Protein AF-A0A2S1SJ79-F1 (afdb_monomer)

Radius of gyration: 26.39 Å; Cα contacts (8 Å, |Δi|>4): 323; chains: 1; bounding box: 78×56×60 Å

Secondary structure (DSSP, 8-state):
--SSHHHHHHHTTT---------EEEEEEEETTS-EEEEEEEEEETTEEEEEETTT--EEEEEGGGEEEEEETTS-EEEE--------------PPPP--PPPPP-----EEEETTEEEETTEEPPHHHHHHHHTT-HHHHHHHHHHHHHHHHHHHHHHHHHHHHHHHHHHHHH-PPEEPTTS-EE----SHHHHHHHHHHHHHHHHHHHHHHHHHHHHHHHHTT-------EEEEEE-SS-EEEEEE-

Mean predicted aligned error: 18.93 Å

Organism: NCBI:txid2172098

Foldseek 3Di:
DPVVVVVVVVVVVPPPPPDPFPQQAWWWWAWPVRDIFIWGRWDDDPQKIWTQTPPPRDIDIDGLVGTAWIAGPVRHTPDHDPPPPDDDDDDPDPDDDDDDDDDDPQPQAWDPPWLQAIDGPNDGDDPVRVLVLLVVAPLLNVLNVLLVVLLVLLVVLLVQLQCLQVVLVCQQVVDDFDQDPVRDTDRRGDCVSNVSSVVSNVVSVVSNVSSGVSNVVSSVCSSVVPHDPDDWDWDFDDDPPDTDTDTDD

Nearest PDB structures (foldseek):
  1sr6-assembly1_A  TM=5.804E-01  e=1.680E+00  Argopecten irradians
  2otg-assembly1_A  TM=5.853E-01  e=1.878E+00  Placopecten magellanicus
  6grj-assembly1_H  TM=4.439E-01  e=9.488E+00  Aeromonas hydrophila

Sequence (249 aa):
MKNIILVSIFLLSCFIVTAQDSKIPKGNITLITGQNMEFTDLKFIDDKVKFTNLDTKSDFEYFLTAVKTIIDENGVIIYQKAQAKEEPKFTPQISVAPEHTPSPPLVEALQFKNIENIRKNGKKLTPEEIRTLLAQNAYALDAYNRGKKTAWWGNFTLGFGIGMFVGGAIINLSSSDEVDQDGNVKAKGSPAPLVIGIASALISIPLKVSGRKNVKEAISAYSENRTYAFKPEWRVVAGMSQAGIALRF

Solvent-accessible surface area (backbone atoms only — not comparable to full-atom values): 14364 Å² total; per-residue (Å²): 136,73,75,65,64,61,58,56,57,63,69,63,68,79,76,79,77,80,73,81,82,72,70,44,65,42,28,40,40,29,31,69,90,68,53,71,43,52,32,28,62,40,42,81,55,93,68,29,40,36,29,29,31,64,90,77,72,43,80,47,76,44,49,52,89,51,38,37,36,31,28,38,76,86,69,49,75,78,42,65,56,80,70,75,74,76,73,77,82,80,71,88,70,88,68,80,84,81,77,88,69,84,74,73,78,80,64,80,62,63,42,78,77,49,93,84,39,36,24,50,93,84,42,73,50,50,75,64,61,49,46,63,66,27,60,85,34,65,50,18,32,48,32,32,51,51,10,52,51,34,30,49,49,13,52,48,36,28,53,50,7,51,50,31,27,54,51,24,49,51,48,41,72,69,33,66,66,45,68,46,99,86,71,48,76,43,79,38,62,60,68,59,42,32,52,51,6,51,54,34,37,58,58,14,51,62,32,36,54,49,11,46,49,29,35,53,47,13,47,50,26,54,62,67,68,47,65,76,72,89,72,82,51,80,40,81,44,76,53,103,85,50,77,46,79,44,80,61,133

pLDDT: mean 75.26, std 17.5, range [35.88, 95.06]

Structure (mmCIF, N/CA/C/O backbone):
data_AF-A0A2S1SJ79-F1
#
_entry.id   AF-A0A2S1SJ79-F1
#
loop_
_atom_site.group_PDB
_atom_site.id
_atom_site.type_symbol
_atom_site.label_atom_id
_atom_site.label_alt_id
_atom_site.label_comp_id
_atom_site.label_asym_id
_atom_site.label_entity_id
_atom_site.label_seq_id
_atom_site.pdbx_PDB_ins_code
_atom_site.Cartn_x
_atom_site.Cartn_y
_atom_site.Cartn_z
_atom_site.occupancy
_atom_site.B_iso_or_equiv
_atom_site.auth_seq_id
_atom_site.auth_comp_id
_atom_site.auth_asym_id
_atom_site.auth_atom_id
_atom_site.pdbx_PDB_model_num
ATOM 1 N N . MET A 1 1 ? 28.514 -36.023 -11.187 1.00 48.34 1 MET A N 1
ATOM 2 C CA . MET A 1 1 ? 27.537 -35.638 -12.236 1.00 48.34 1 MET A CA 1
ATOM 3 C C . MET A 1 1 ? 26.089 -36.065 -11.924 1.00 48.34 1 MET A C 1
ATOM 5 O O . MET A 1 1 ? 25.303 -36.232 -12.841 1.00 48.34 1 MET A O 1
ATOM 9 N N . LYS A 1 2 ? 25.692 -36.214 -10.648 1.00 47.62 2 LYS A N 1
ATOM 10 C CA . LYS A 1 2 ? 24.319 -36.609 -10.256 1.00 47.62 2 LYS A CA 1
ATOM 11 C C . LYS A 1 2 ? 23.486 -35.453 -9.672 1.00 47.62 2 LYS A C 1
ATOM 13 O O . LYS A 1 2 ? 22.267 -35.537 -9.648 1.00 47.62 2 LYS A O 1
ATOM 18 N N . ASN A 1 3 ? 24.131 -34.342 -9.299 1.00 48.78 3 ASN A N 1
ATOM 19 C CA . ASN A 1 3 ? 23.481 -33.222 -8.601 1.00 48.78 3 ASN A CA 1
ATOM 20 C C . ASN A 1 3 ? 23.046 -32.073 -9.534 1.00 48.78 3 ASN A C 1
ATOM 22 O O . ASN A 1 3 ? 22.349 -31.172 -9.092 1.00 48.78 3 ASN A O 1
ATOM 26 N N . ILE A 1 4 ? 23.418 -32.109 -10.820 1.00 53.25 4 ILE A N 1
ATOM 27 C CA . ILE A 1 4 ? 23.020 -31.090 -11.814 1.00 53.25 4 ILE A CA 1
ATOM 28 C C . ILE A 1 4 ? 21.667 -31.443 -12.459 1.00 53.25 4 ILE A C 1
ATOM 30 O O . ILE A 1 4 ? 20.878 -30.560 -12.777 1.00 53.25 4 ILE A O 1
ATOM 34 N N . ILE A 1 5 ? 21.336 -32.734 -12.558 1.00 54.16 5 ILE A N 1
ATOM 35 C CA . ILE A 1 5 ? 20.071 -33.199 -13.155 1.00 54.16 5 ILE A CA 1
ATOM 36 C C . ILE A 1 5 ? 18.869 -32.875 -12.246 1.00 54.16 5 ILE A C 1
ATOM 38 O O . ILE A 1 5 ? 17.778 -32.597 -12.735 1.00 54.16 5 ILE A O 1
ATOM 42 N N . LEU A 1 6 ? 19.071 -32.815 -10.926 1.00 45.25 6 LEU A N 1
ATOM 43 C CA . LEU A 1 6 ? 17.989 -32.576 -9.963 1.00 45.25 6 LEU A CA 1
ATOM 44 C C . LEU A 1 6 ? 17.562 -31.096 -9.889 1.00 45.25 6 LEU A C 1
ATOM 46 O O . LEU A 1 6 ? 16.398 -30.807 -9.630 1.00 45.25 6 LEU A O 1
ATOM 50 N N . VAL A 1 7 ? 18.462 -30.157 -10.212 1.00 50.16 7 VAL A N 1
ATOM 51 C CA . VAL A 1 7 ? 18.140 -28.717 -10.284 1.00 50.16 7 VAL A CA 1
ATOM 52 C C . VAL A 1 7 ? 17.390 -28.375 -11.579 1.00 50.16 7 VAL A C 1
ATOM 54 O O . VAL A 1 7 ? 16.528 -27.498 -11.582 1.00 50.16 7 VAL A O 1
ATOM 57 N N . SER A 1 8 ? 17.630 -29.118 -12.665 1.00 44.41 8 SER A N 1
ATOM 58 C CA . SER A 1 8 ? 16.938 -28.892 -13.940 1.00 44.41 8 SER A CA 1
ATOM 59 C C . SER A 1 8 ? 15.478 -29.368 -13.938 1.00 44.41 8 SER A C 1
ATOM 61 O O . SER A 1 8 ? 14.662 -28.797 -14.655 1.00 44.41 8 SER A O 1
ATOM 63 N N . ILE A 1 9 ? 15.125 -30.371 -13.125 1.00 50.09 9 ILE A N 1
ATOM 64 C CA . ILE A 1 9 ? 13.740 -30.871 -13.015 1.00 50.09 9 ILE A CA 1
ATOM 65 C C . ILE A 1 9 ? 12.866 -29.929 -12.172 1.00 50.09 9 ILE A C 1
ATOM 67 O O . ILE A 1 9 ? 11.676 -29.790 -12.447 1.00 50.09 9 ILE A O 1
ATOM 71 N N . PHE A 1 10 ? 13.443 -29.202 -11.208 1.00 44.94 10 PHE A N 1
ATOM 72 C CA . PHE A 1 10 ? 12.683 -28.222 -10.424 1.00 44.94 10 PHE A CA 1
ATOM 73 C C . PHE A 1 10 ? 12.320 -26.974 -11.252 1.00 44.94 10 PHE A C 1
ATOM 75 O O . PHE A 1 10 ? 11.216 -26.448 -11.126 1.00 44.94 10 PHE A O 1
ATOM 82 N N . LEU A 1 11 ? 13.190 -26.561 -12.183 1.00 45.06 11 LEU A N 1
ATOM 83 C CA . LEU A 1 11 ? 12.964 -25.408 -13.069 1.00 45.06 11 LEU A CA 1
ATOM 84 C C . LEU A 1 11 ? 11.969 -25.677 -14.214 1.00 45.06 11 LEU A C 1
ATOM 86 O O . LEU A 1 11 ? 11.388 -24.732 -14.742 1.00 45.06 11 LEU A O 1
ATOM 90 N N . LEU A 1 12 ? 11.717 -26.944 -14.568 1.00 42.81 12 LEU A N 1
ATOM 91 C CA . LEU A 1 12 ? 10.773 -27.308 -15.635 1.00 42.81 12 LEU A CA 1
ATOM 92 C C . LEU A 1 12 ? 9.310 -27.417 -15.157 1.00 42.81 12 LEU A C 1
ATOM 94 O O . LEU A 1 12 ? 8.397 -27.482 -15.975 1.00 42.81 12 LEU A O 1
ATOM 98 N N . SER A 1 13 ? 9.066 -27.407 -13.843 1.00 41.97 13 SER A N 1
ATOM 99 C CA . SER A 1 13 ? 7.722 -27.594 -13.269 1.00 41.97 13 SER A CA 1
ATOM 100 C C . SER A 1 13 ? 6.866 -26.317 -13.182 1.00 41.97 13 SER A C 1
ATOM 102 O O . SER A 1 13 ? 5.672 -26.407 -12.913 1.00 41.97 13 SER A O 1
ATOM 104 N N . CYS A 1 14 ? 7.424 -25.137 -13.483 1.00 43.94 14 CYS A N 1
ATOM 105 C CA . CYS A 1 14 ? 6.691 -23.862 -13.437 1.00 43.94 14 CYS A CA 1
ATOM 106 C C . CYS A 1 14 ? 5.992 -23.454 -14.749 1.00 43.94 14 CYS A C 1
ATOM 108 O O . CYS A 1 14 ? 5.407 -22.376 -14.790 1.00 43.94 14 CYS A O 1
ATOM 110 N N . PHE A 1 15 ? 6.024 -24.265 -15.814 1.00 46.44 15 PHE A N 1
ATOM 111 C CA . PHE A 1 15 ? 5.561 -23.825 -17.144 1.00 46.44 15 PHE A CA 1
ATOM 112 C C . PHE A 1 15 ? 4.337 -24.537 -17.728 1.00 46.44 15 PHE A C 1
ATOM 114 O O . PHE A 1 15 ? 4.048 -24.365 -18.908 1.00 46.44 15 PHE A O 1
ATOM 121 N N . ILE A 1 16 ? 3.559 -25.276 -16.935 1.00 45.56 16 ILE A N 1
ATOM 122 C CA . ILE A 1 16 ? 2.314 -25.874 -17.441 1.00 45.56 16 ILE A CA 1
ATOM 123 C C . ILE A 1 16 ? 1.120 -25.397 -16.615 1.00 45.56 16 ILE A C 1
ATOM 125 O O . ILE A 1 16 ? 0.496 -26.149 -15.875 1.00 45.56 16 ILE A O 1
ATOM 129 N N . VAL A 1 17 ? 0.787 -24.119 -16.783 1.00 44.44 17 VAL A N 1
ATOM 130 C CA . VAL A 1 17 ? -0.609 -23.676 -16.737 1.00 44.44 17 VAL A CA 1
ATOM 131 C C . VAL A 1 17 ? -0.948 -23.275 -18.163 1.00 44.44 17 VAL A C 1
ATOM 133 O O . VAL A 1 17 ? -0.743 -22.140 -18.581 1.00 44.44 17 VAL A O 1
ATOM 136 N N . THR A 1 18 ? -1.400 -24.244 -18.956 1.00 38.50 18 THR A N 1
ATOM 137 C CA . THR A 1 18 ? -2.033 -23.953 -20.240 1.00 38.50 18 THR A CA 1
ATOM 138 C C . THR A 1 18 ? -3.339 -23.228 -19.942 1.00 38.50 18 THR A C 1
ATOM 140 O O . THR A 1 18 ? -4.350 -23.859 -19.630 1.00 38.50 18 THR A O 1
ATOM 143 N N . ALA A 1 19 ? -3.306 -21.897 -19.993 1.00 37.09 19 ALA A N 1
ATOM 144 C CA . ALA A 1 19 ? -4.507 -21.099 -20.141 1.00 37.09 19 ALA A CA 1
ATOM 145 C C . ALA A 1 19 ? -5.201 -21.573 -21.425 1.00 37.09 19 ALA A C 1
ATOM 147 O O . ALA A 1 19 ? -4.626 -21.506 -22.513 1.00 37.09 19 ALA A O 1
ATOM 148 N N . GLN A 1 20 ? -6.407 -22.121 -21.293 1.00 40.19 20 GLN A N 1
ATOM 149 C CA . GLN A 1 20 ? -7.299 -22.284 -22.431 1.00 40.19 20 GLN A CA 1
ATOM 150 C C . GLN A 1 20 ? -7.578 -20.872 -22.955 1.00 40.19 20 GLN A C 1
ATOM 152 O O . GLN A 1 20 ? -8.323 -20.117 -22.336 1.00 40.19 20 GLN A O 1
ATOM 157 N N . ASP A 1 21 ? -6.907 -20.495 -24.044 1.00 45.72 21 ASP A N 1
ATOM 158 C CA . ASP A 1 21 ? -7.071 -19.210 -24.727 1.00 45.72 21 ASP A CA 1
ATOM 159 C C . ASP A 1 21 ? -8.414 -19.243 -25.473 1.00 45.72 21 ASP A C 1
ATOM 161 O O . ASP A 1 21 ? -8.488 -19.398 -26.693 1.00 45.72 21 ASP A O 1
ATOM 165 N N . SER A 1 22 ? -9.515 -19.203 -24.718 1.00 51.38 22 SER A N 1
ATOM 166 C CA . SER A 1 22 ? -10.846 -18.990 -25.269 1.00 51.38 22 SER A CA 1
ATOM 167 C C . SER A 1 22 ? -10.905 -17.540 -25.732 1.00 51.38 22 SER A C 1
ATOM 169 O O . SER A 1 22 ? -11.316 -16.651 -24.985 1.00 51.38 22 SER A O 1
ATOM 171 N N . LYS A 1 23 ? -10.435 -17.294 -26.958 1.00 59.66 23 LYS A N 1
ATOM 172 C CA . LYS A 1 23 ? -10.625 -16.014 -27.636 1.00 59.66 23 LYS A CA 1
ATOM 173 C C . LYS A 1 23 ? -12.118 -15.744 -27.711 1.00 59.66 23 LYS A C 1
ATOM 175 O O . LYS A 1 23 ? -12.838 -16.413 -28.448 1.00 59.66 23 LYS A O 1
ATOM 180 N N . ILE A 1 24 ? -12.573 -14.772 -26.935 1.00 68.44 24 ILE A N 1
ATOM 181 C CA . ILE A 1 24 ? -13.942 -14.281 -27.019 1.00 68.44 24 ILE A CA 1
ATOM 182 C C . ILE A 1 24 ? -13.956 -13.258 -28.161 1.00 68.44 24 ILE A C 1
ATOM 184 O O . ILE A 1 24 ? -13.265 -12.238 -28.062 1.00 68.44 24 ILE A O 1
ATOM 188 N N . PRO A 1 25 ? -14.686 -13.533 -29.255 1.00 75.50 25 PRO A N 1
ATOM 189 C CA . PRO A 1 25 ? -14.555 -12.777 -30.494 1.00 75.50 25 PRO A CA 1
ATOM 190 C C . PRO A 1 25 ? -15.140 -11.372 -30.380 1.00 75.50 25 PRO A C 1
ATOM 192 O O . PRO A 1 25 ? -14.550 -10.442 -30.912 1.00 75.50 25 PRO A O 1
ATOM 195 N N . LYS A 1 26 ? -16.261 -11.193 -29.673 1.00 88.94 26 LYS A N 1
ATOM 196 C CA . LYS A 1 26 ? -16.924 -9.894 -29.543 1.00 88.94 26 LYS A CA 1
ATOM 197 C C . LYS A 1 26 ? -17.770 -9.814 -28.272 1.00 88.94 26 LYS A C 1
ATOM 199 O O . LYS A 1 26 ? -18.267 -10.832 -27.786 1.00 88.94 26 LYS A O 1
ATOM 204 N N . GLY A 1 27 ? -17.936 -8.607 -27.738 1.00 91.81 27 GLY A N 1
ATOM 205 C CA . GLY A 1 27 ? -18.821 -8.355 -26.607 1.00 91.81 27 GLY A CA 1
ATOM 206 C C . GLY A 1 27 ? -18.850 -6.896 -26.158 1.00 91.81 27 GLY A C 1
ATOM 207 O O . GLY A 1 27 ? -18.355 -6.004 -26.844 1.00 91.81 27 GLY A O 1
ATOM 208 N N . ASN A 1 28 ? -19.432 -6.673 -24.982 1.00 91.31 28 ASN A N 1
ATOM 209 C CA . ASN A 1 28 ? -19.542 -5.383 -24.312 1.00 91.31 28 ASN A CA 1
ATOM 210 C C . ASN A 1 28 ? -18.816 -5.396 -22.969 1.00 91.31 28 ASN A C 1
ATOM 212 O O . ASN A 1 28 ? -19.044 -6.272 -22.131 1.00 91.31 28 ASN A O 1
ATOM 216 N N . ILE A 1 29 ? -17.969 -4.395 -22.740 1.00 90.56 29 ILE A N 1
ATOM 217 C CA . ILE A 1 29 ? -17.286 -4.181 -21.466 1.00 90.56 29 ILE A CA 1
ATOM 218 C C . ILE A 1 29 ? -17.754 -2.883 -20.822 1.00 90.56 29 ILE A C 1
ATOM 220 O O . ILE A 1 29 ? -17.659 -1.800 -21.394 1.00 90.56 29 ILE A O 1
ATOM 224 N N . THR A 1 30 ? -18.222 -2.989 -19.582 1.00 87.81 30 THR A N 1
ATOM 225 C CA . THR A 1 30 ? -18.611 -1.846 -18.761 1.00 87.81 30 THR A CA 1
ATOM 226 C C . THR A 1 30 ? -17.589 -1.641 -17.655 1.00 87.81 30 THR A C 1
ATOM 228 O O . THR A 1 30 ? -17.322 -2.541 -16.854 1.00 87.81 30 THR A O 1
ATOM 231 N N . LEU A 1 31 ? -17.032 -0.439 -17.574 1.00 86.00 31 LEU A N 1
ATOM 232 C CA . LEU A 1 31 ? -16.126 -0.025 -16.510 1.00 86.00 31 LEU A CA 1
ATOM 233 C C . LEU A 1 31 ? -16.900 0.451 -15.276 1.00 86.00 31 LEU A C 1
ATOM 235 O O . LEU A 1 31 ? -18.078 0.805 -15.332 1.00 86.00 31 LEU A O 1
ATOM 239 N N . ILE A 1 32 ? -16.216 0.518 -14.135 1.00 74.75 32 ILE A N 1
ATOM 240 C CA . ILE A 1 32 ? -16.793 1.042 -12.884 1.00 74.75 32 ILE A CA 1
ATOM 241 C C . ILE A 1 32 ? -17.187 2.518 -13.006 1.00 74.75 32 ILE A C 1
ATOM 243 O O . ILE A 1 32 ? -18.115 2.960 -12.334 1.00 74.75 32 ILE A O 1
ATOM 247 N N . THR A 1 33 ? -16.533 3.266 -13.894 1.00 73.06 33 THR A N 1
ATOM 248 C CA . THR A 1 33 ? -16.888 4.654 -14.225 1.00 73.06 33 THR A CA 1
ATOM 249 C C . THR A 1 33 ? -18.239 4.779 -14.935 1.00 73.06 33 THR A C 1
ATOM 251 O O . THR A 1 33 ? -18.726 5.891 -15.104 1.00 73.06 33 THR A O 1
ATOM 254 N N . GLY A 1 34 ? -18.851 3.663 -15.350 1.00 76.81 34 GLY A N 1
ATOM 255 C CA . GLY A 1 34 ? -20.082 3.637 -16.139 1.00 76.81 34 GLY A CA 1
ATOM 256 C C . GLY A 1 34 ? -19.847 3.702 -17.648 1.00 76.81 34 GLY A C 1
ATOM 257 O O . GLY A 1 34 ? -20.806 3.612 -18.407 1.00 76.81 34 GLY A O 1
ATOM 258 N N . GLN A 1 35 ? -18.593 3.820 -18.092 1.00 78.56 35 GLN A N 1
ATOM 259 C CA . GLN A 1 35 ? -18.249 3.766 -19.509 1.00 78.56 35 GLN A CA 1
ATOM 260 C C . GLN A 1 35 ? -18.506 2.358 -20.056 1.00 78.56 35 GLN A C 1
ATOM 262 O O . GLN A 1 35 ? -18.013 1.383 -19.488 1.00 78.56 35 GLN A O 1
ATOM 267 N N . ASN A 1 36 ? -19.258 2.266 -21.150 1.00 90.31 36 ASN A N 1
ATOM 268 C CA . ASN A 1 36 ? -19.512 1.025 -21.874 1.00 90.31 36 ASN A CA 1
ATOM 269 C C . ASN A 1 36 ? -18.791 1.067 -23.224 1.00 90.31 36 ASN A C 1
ATOM 271 O O . ASN A 1 36 ? -18.782 2.112 -23.872 1.00 90.31 36 ASN A O 1
ATOM 275 N N . MET A 1 37 ? -18.169 -0.038 -23.621 1.00 88.94 37 MET A N 1
ATOM 276 C CA . MET A 1 37 ? -17.418 -0.144 -24.868 1.00 88.94 37 MET A CA 1
ATOM 277 C C . MET A 1 37 ? -17.695 -1.485 -25.533 1.00 88.94 37 MET A C 1
ATOM 279 O O . MET A 1 37 ? -17.638 -2.525 -24.874 1.00 88.94 37 MET A O 1
ATOM 283 N N . GLU A 1 38 ? -17.921 -1.459 -26.843 1.00 91.12 38 GLU A N 1
ATOM 284 C CA . GLU A 1 38 ? -17.899 -2.675 -27.648 1.00 91.12 38 GLU A CA 1
ATOM 285 C C . GLU A 1 38 ? -16.450 -3.093 -27.897 1.00 91.12 38 GLU A C 1
ATOM 287 O O . GLU A 1 38 ? -15.587 -2.263 -28.214 1.00 91.12 38 GLU A O 1
ATOM 292 N N . PHE A 1 39 ? -16.177 -4.386 -27.776 1.00 92.00 39 PHE A N 1
ATOM 293 C CA . PHE A 1 39 ? -14.843 -4.931 -27.966 1.00 92.00 39 PHE A CA 1
ATOM 294 C C . PHE A 1 39 ? -14.812 -6.117 -28.925 1.00 92.00 39 PHE A C 1
ATOM 296 O O . PHE A 1 39 ? -15.798 -6.833 -29.079 1.00 92.00 39 PHE A O 1
ATOM 303 N N . THR A 1 40 ? -13.634 -6.349 -29.502 1.00 91.75 40 THR A N 1
ATOM 304 C CA . THR A 1 40 ? -13.199 -7.594 -30.149 1.00 91.75 40 THR A CA 1
ATOM 305 C C . THR A 1 40 ? -11.904 -8.085 -29.498 1.00 91.75 40 THR A C 1
ATOM 307 O O . THR A 1 40 ? -11.231 -7.325 -28.795 1.00 91.75 40 THR A O 1
ATOM 310 N N . ASP A 1 41 ? -11.564 -9.354 -29.714 1.00 89.06 41 ASP A N 1
ATOM 311 C CA . ASP A 1 41 ? -10.278 -9.948 -29.317 1.00 89.06 41 ASP A CA 1
ATOM 312 C C . ASP A 1 41 ? -9.959 -9.819 -27.818 1.00 89.06 41 ASP A C 1
ATOM 314 O O . ASP A 1 41 ? -8.846 -9.467 -27.414 1.00 89.06 41 ASP A O 1
ATOM 318 N N . LEU A 1 42 ? -10.948 -10.117 -26.973 1.00 87.69 42 LEU A N 1
ATOM 319 C CA . LEU A 1 42 ? -10.787 -10.066 -25.523 1.00 87.69 42 LEU A CA 1
ATOM 320 C C . LEU A 1 42 ? -9.824 -11.151 -25.039 1.00 87.69 42 LEU A C 1
ATOM 322 O O . LEU A 1 42 ? -9.997 -12.335 -25.338 1.00 87.69 42 LEU A O 1
ATOM 326 N N . LYS A 1 43 ? -8.856 -10.742 -24.221 1.00 89.00 43 LYS A N 1
ATOM 327 C CA . LYS A 1 43 ? -7.904 -11.626 -23.552 1.00 89.00 43 LYS A CA 1
ATOM 328 C C . LYS A 1 43 ? -7.778 -11.264 -22.085 1.00 89.00 43 LYS A C 1
ATOM 330 O O . LYS A 1 43 ? -7.606 -10.097 -21.730 1.00 89.00 43 LYS A O 1
ATOM 335 N N . PHE A 1 44 ? -7.804 -12.287 -21.245 1.00 85.12 44 PHE A N 1
ATOM 336 C CA . PHE A 1 44 ? -7.456 -12.164 -19.838 1.00 85.12 44 PHE A CA 1
ATOM 337 C C . PHE A 1 44 ? -5.967 -12.457 -19.686 1.00 85.12 44 PHE A C 1
ATOM 339 O O . PHE A 1 44 ? -5.499 -13.525 -20.075 1.00 85.12 44 PHE A O 1
ATOM 346 N N . ILE A 1 45 ? -5.222 -11.487 -19.164 1.00 85.12 45 ILE A N 1
ATOM 347 C CA . ILE A 1 45 ? -3.787 -11.603 -18.907 1.00 85.12 45 ILE A CA 1
ATOM 348 C C . ILE A 1 45 ? -3.591 -11.220 -17.444 1.00 85.12 45 ILE A C 1
ATOM 350 O O . ILE A 1 45 ? -3.708 -10.047 -17.091 1.00 85.12 45 ILE A O 1
ATOM 354 N N . ASP A 1 46 ? -3.346 -12.217 -16.595 1.00 86.25 46 ASP A N 1
ATOM 355 C CA . ASP A 1 46 ? -3.211 -12.066 -15.144 1.00 86.25 46 ASP A CA 1
ATOM 356 C C . ASP A 1 46 ? -4.402 -11.328 -14.494 1.00 86.25 46 ASP A C 1
ATOM 358 O O . ASP A 1 46 ? -5.520 -11.842 -14.456 1.00 86.25 46 ASP A O 1
ATOM 362 N N . ASP A 1 47 ? -4.178 -10.120 -13.967 1.00 87.81 47 ASP A N 1
ATOM 363 C CA . ASP A 1 47 ? -5.174 -9.268 -13.313 1.00 87.81 47 ASP A CA 1
ATOM 364 C C . ASP A 1 47 ? -5.771 -8.208 -14.250 1.00 87.81 47 ASP A C 1
ATOM 366 O O . ASP A 1 47 ? -6.437 -7.264 -13.802 1.00 87.81 47 ASP A O 1
ATOM 370 N N . LYS A 1 48 ? -5.546 -8.361 -15.556 1.00 88.62 48 LYS A N 1
ATOM 371 C CA . LYS A 1 48 ? -5.951 -7.410 -16.583 1.00 88.62 48 LYS A CA 1
ATOM 372 C C . LYS A 1 48 ? -6.787 -8.055 -17.669 1.00 88.62 48 LYS A C 1
ATOM 374 O O . LYS A 1 48 ? -6.732 -9.253 -17.940 1.00 88.62 48 LYS A O 1
ATOM 379 N N . VAL A 1 49 ? -7.542 -7.193 -18.326 1.00 90.31 49 VAL A N 1
ATOM 380 C CA . VAL A 1 49 ? -8.253 -7.489 -19.550 1.00 90.31 49 VAL A CA 1
ATOM 381 C C . VAL A 1 49 ? -7.700 -6.604 -20.657 1.00 90.31 49 VAL A C 1
ATOM 383 O O . VAL A 1 49 ? -7.623 -5.381 -20.510 1.00 90.31 49 VAL A O 1
ATOM 386 N N . LYS A 1 50 ? -7.294 -7.235 -21.755 1.00 92.50 50 LYS A N 1
ATOM 387 C CA . LYS A 1 50 ? -6.894 -6.563 -22.986 1.00 92.50 50 LYS A CA 1
ATOM 388 C C . LYS A 1 50 ? -7.943 -6.835 -24.055 1.00 92.50 50 LYS A C 1
ATOM 390 O O . LYS A 1 50 ? -8.407 -7.964 -24.176 1.00 92.50 50 LYS A O 1
ATOM 395 N N . PHE A 1 51 ? -8.318 -5.813 -24.810 1.00 91.81 51 PHE A N 1
ATOM 396 C CA . PHE A 1 51 ? -9.257 -5.940 -25.920 1.00 91.81 51 PHE A CA 1
ATOM 397 C C . PHE A 1 51 ? -9.060 -4.829 -26.942 1.00 91.81 51 PHE A C 1
ATOM 399 O O . PHE A 1 51 ? -8.482 -3.791 -26.626 1.00 91.81 51 PHE A O 1
ATOM 406 N N . THR A 1 52 ? -9.589 -5.009 -28.144 1.00 88.56 52 THR A N 1
ATOM 407 C CA . THR A 1 52 ? -9.615 -3.966 -29.170 1.00 88.56 52 THR A CA 1
ATOM 408 C C . THR A 1 52 ? -11.008 -3.350 -29.209 1.00 88.56 52 THR A C 1
ATOM 410 O O . THR A 1 52 ? -12.007 -4.053 -29.340 1.00 88.56 52 THR A O 1
ATOM 413 N N . ASN A 1 53 ? -11.105 -2.033 -29.064 1.00 88.69 53 ASN A N 1
ATOM 414 C CA . ASN A 1 53 ? -12.381 -1.324 -29.111 1.00 88.69 53 ASN A CA 1
ATOM 415 C C . ASN A 1 53 ? -12.902 -1.254 -30.555 1.00 88.69 53 ASN A C 1
ATOM 417 O O . ASN A 1 53 ? -12.159 -0.922 -31.484 1.00 88.69 53 ASN A O 1
ATOM 421 N N . LEU A 1 54 ? -14.185 -1.556 -30.748 1.00 87.31 54 LEU A N 1
ATOM 422 C CA . LEU A 1 54 ? -14.753 -1.715 -32.085 1.00 87.31 54 LEU A CA 1
ATOM 423 C C . LEU A 1 54 ? -14.927 -0.388 -32.840 1.00 87.31 54 LEU A C 1
ATOM 425 O O . LEU A 1 54 ? -14.745 -0.377 -34.062 1.00 87.31 54 LEU A O 1
ATOM 429 N N . ASP A 1 55 ? -15.212 0.701 -32.125 1.00 81.56 55 ASP A N 1
ATOM 430 C CA . ASP A 1 55 ? -15.447 2.035 -32.690 1.00 81.56 55 ASP A CA 1
ATOM 431 C C . ASP A 1 55 ? -14.139 2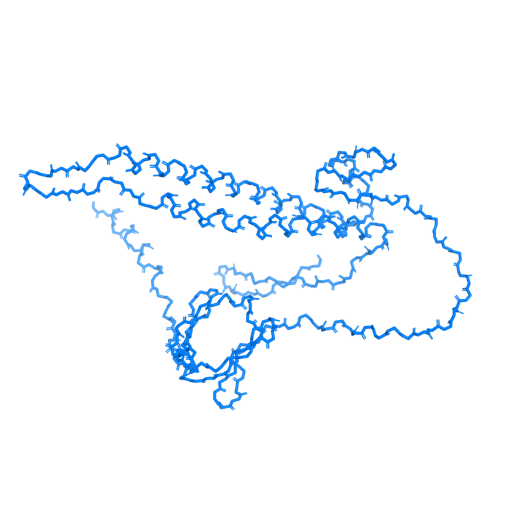.705 -33.114 1.00 81.56 55 ASP A C 1
ATOM 433 O O . ASP A 1 55 ? -14.016 3.258 -34.204 1.00 81.56 55 ASP A O 1
ATOM 437 N N . THR A 1 56 ? -13.137 2.636 -32.239 1.00 87.38 56 THR A N 1
ATOM 438 C CA . THR A 1 56 ? -11.861 3.351 -32.397 1.00 87.38 56 THR A CA 1
ATOM 439 C C . THR A 1 56 ? -10.768 2.514 -33.047 1.00 87.38 56 THR A C 1
ATOM 441 O O . THR A 1 56 ? -9.745 3.070 -33.436 1.00 87.38 56 THR A O 1
ATOM 444 N N . LYS A 1 57 ? -10.958 1.190 -33.148 1.00 87.50 57 LYS A N 1
ATOM 445 C CA . LYS A 1 57 ? -9.946 0.219 -33.609 1.00 87.50 57 LYS A CA 1
ATOM 446 C C . LYS A 1 57 ? -8.645 0.234 -32.796 1.00 87.50 57 LYS A C 1
ATOM 448 O O . LYS A 1 57 ? -7.628 -0.275 -33.259 1.00 87.50 57 LYS A O 1
ATOM 453 N N . SER A 1 58 ? -8.683 0.794 -31.589 1.00 80.56 58 SER A N 1
ATOM 454 C CA . SER A 1 58 ? -7.534 0.885 -30.691 1.00 80.56 58 SER A CA 1
ATOM 455 C C . SER A 1 58 ? -7.542 -0.244 -29.666 1.00 80.56 58 SER A C 1
ATOM 457 O O . SER A 1 58 ? -8.602 -0.652 -29.185 1.00 80.56 58 SER A O 1
ATOM 459 N N . ASP A 1 59 ? -6.351 -0.708 -29.298 1.00 87.31 59 ASP A N 1
ATOM 460 C CA . ASP A 1 59 ? -6.150 -1.648 -28.198 1.00 87.31 59 ASP A CA 1
ATOM 461 C C . ASP A 1 59 ? -6.264 -0.932 -26.850 1.00 87.31 59 ASP A C 1
ATOM 463 O O . ASP A 1 59 ? -5.623 0.093 -26.610 1.00 87.31 59 ASP A O 1
ATOM 467 N N . PHE A 1 60 ? -7.035 -1.521 -25.944 1.00 81.38 60 PHE A N 1
ATOM 468 C CA . PHE A 1 60 ? -7.208 -1.068 -24.575 1.00 81.38 60 PHE A CA 1
ATOM 469 C C . PHE A 1 60 ? -6.809 -2.158 -23.590 1.00 81.38 60 PHE A C 1
ATOM 471 O O . PHE A 1 60 ? -7.035 -3.348 -23.807 1.00 81.38 60 PHE A O 1
ATOM 478 N N . GLU A 1 61 ? -6.242 -1.723 -22.472 1.00 90.38 61 GLU A N 1
ATOM 479 C CA . GLU A 1 61 ? -5.838 -2.579 -21.368 1.00 90.38 61 GLU A CA 1
ATOM 480 C C . GLU A 1 61 ? -6.359 -1.976 -20.066 1.00 90.38 61 GLU A C 1
ATOM 482 O O . GLU A 1 61 ? -6.084 -0.819 -19.740 1.00 90.38 61 GLU A O 1
ATOM 487 N N . TYR A 1 62 ? -7.122 -2.765 -19.317 1.00 84.00 62 TYR A N 1
ATOM 488 C CA . TYR A 1 62 ? -7.669 -2.363 -18.028 1.00 84.00 62 TYR A CA 1
ATOM 489 C C . TYR A 1 62 ? -7.400 -3.431 -16.982 1.00 84.00 62 TYR A C 1
ATOM 491 O O . TYR A 1 62 ? -7.490 -4.624 -17.248 1.00 84.00 62 TYR A O 1
ATOM 499 N N . PHE A 1 63 ? -7.152 -3.006 -15.748 1.00 85.56 63 PHE A N 1
ATOM 500 C CA . PHE A 1 63 ? -7.185 -3.919 -14.611 1.00 85.56 63 PHE A CA 1
ATOM 501 C C . PHE A 1 63 ? -8.612 -4.441 -14.398 1.00 85.56 63 PHE A C 1
ATOM 503 O O . PHE A 1 63 ? -9.562 -3.656 -14.417 1.00 85.56 63 PHE A O 1
ATOM 510 N N . LEU A 1 64 ? -8.773 -5.729 -14.082 1.00 84.88 64 LEU A N 1
ATOM 511 C CA . LEU A 1 64 ? -10.065 -6.344 -13.735 1.00 84.88 64 LEU A CA 1
ATOM 512 C C . LEU A 1 64 ? -10.764 -5.618 -12.577 1.00 84.88 64 LEU A C 1
ATOM 514 O O . LEU A 1 64 ? -11.992 -5.581 -12.489 1.00 84.88 64 LEU A O 1
ATOM 518 N N . THR A 1 65 ? -9.986 -4.970 -11.707 1.00 83.56 65 THR A N 1
ATOM 519 C CA . THR A 1 65 ? -10.495 -4.148 -10.604 1.00 83.56 65 THR A CA 1
ATOM 520 C C . THR A 1 65 ? -11.253 -2.905 -11.060 1.00 83.56 65 THR A C 1
ATOM 522 O O . THR A 1 65 ? -12.079 -2.425 -10.279 1.00 83.56 65 THR A O 1
ATOM 525 N N . ALA A 1 66 ? -10.998 -2.411 -12.277 1.00 81.69 66 ALA A N 1
ATOM 526 C CA . ALA A 1 66 ? -11.654 -1.269 -12.914 1.00 81.69 66 ALA A CA 1
ATOM 527 C C . ALA A 1 66 ? -12.846 -1.675 -13.800 1.00 81.69 66 ALA A C 1
ATOM 529 O O . ALA A 1 66 ? -13.623 -0.816 -14.224 1.00 81.69 66 ALA A O 1
ATOM 530 N N . VAL A 1 67 ? -13.016 -2.974 -14.048 1.00 85.81 67 VAL A N 1
ATOM 531 C CA . VAL A 1 67 ? -14.097 -3.532 -14.858 1.00 85.81 67 VAL A CA 1
ATOM 532 C C . VAL A 1 67 ? -15.286 -3.868 -13.963 1.00 85.81 67 VAL A C 1
ATOM 534 O O . VAL A 1 67 ? -15.140 -4.492 -12.910 1.00 85.81 67 VAL A O 1
ATOM 537 N N . LYS A 1 68 ? -16.478 -3.426 -14.364 1.00 86.50 68 LYS A N 1
ATOM 538 C CA . LYS A 1 68 ? -17.745 -3.727 -13.690 1.00 86.50 68 LYS A CA 1
ATOM 539 C C . LYS A 1 68 ? -18.325 -5.035 -14.223 1.00 86.50 68 LYS A C 1
ATOM 541 O O . LYS A 1 68 ? -18.599 -5.937 -13.432 1.00 86.50 68 LYS A O 1
ATOM 546 N N . THR A 1 69 ? -18.474 -5.135 -15.542 1.00 89.00 69 THR A N 1
ATOM 547 C CA . THR A 1 69 ? -19.049 -6.296 -16.235 1.00 89.00 69 THR A CA 1
ATOM 548 C C . THR A 1 69 ? -18.437 -6.479 -17.622 1.00 89.00 69 THR A C 1
ATOM 550 O O . THR A 1 69 ? -18.093 -5.498 -18.275 1.00 89.00 69 THR A O 1
ATOM 553 N N . ILE A 1 70 ? -18.339 -7.727 -18.072 1.00 89.00 70 ILE A N 1
ATOM 554 C CA . ILE A 1 70 ? -18.006 -8.135 -19.440 1.00 89.00 70 ILE A CA 1
ATOM 555 C C . ILE A 1 70 ? -19.091 -9.112 -19.880 1.00 89.00 70 ILE A C 1
ATOM 557 O O . ILE A 1 70 ? -19.342 -10.102 -19.189 1.00 89.00 70 ILE A O 1
ATOM 561 N N . ILE A 1 71 ? -19.727 -8.820 -21.007 1.00 88.00 71 ILE A N 1
ATOM 562 C CA . ILE A 1 71 ? -20.810 -9.605 -21.598 1.00 88.00 71 ILE A CA 1
ATOM 563 C C . ILE A 1 71 ? -20.388 -9.965 -23.024 1.00 88.00 71 ILE A C 1
ATOM 565 O O . ILE A 1 71 ? -19.848 -9.107 -23.718 1.00 88.00 71 ILE A O 1
ATOM 569 N N . ASP A 1 72 ? -20.584 -11.207 -23.456 1.00 89.31 72 ASP A N 1
ATOM 570 C CA . ASP A 1 72 ? -20.302 -11.616 -24.837 1.00 89.31 72 ASP A CA 1
ATOM 571 C C . ASP A 1 72 ? -21.399 -11.151 -25.817 1.00 89.31 72 ASP A C 1
ATOM 573 O O . ASP A 1 72 ? -22.407 -10.555 -25.429 1.00 89.31 72 ASP A O 1
ATOM 577 N N . GLU A 1 73 ? -21.210 -11.419 -27.109 1.00 85.94 73 GLU A N 1
ATOM 578 C CA . GLU A 1 73 ? -22.201 -11.128 -28.155 1.00 85.94 73 GLU A CA 1
ATOM 579 C C . GLU A 1 73 ? -23.553 -11.842 -27.947 1.00 85.94 73 GLU A C 1
ATOM 581 O O . GLU A 1 73 ? -24.589 -11.337 -28.375 1.00 85.94 73 GLU A O 1
ATOM 586 N N . ASN A 1 74 ? -23.571 -12.970 -27.231 1.00 80.94 74 ASN A N 1
ATOM 587 C CA . ASN A 1 74 ? -24.779 -13.746 -26.936 1.00 80.94 74 ASN A CA 1
ATOM 588 C C . ASN A 1 74 ? -25.493 -13.285 -25.653 1.00 80.94 74 ASN A C 1
ATOM 590 O O . ASN A 1 74 ? -26.499 -13.878 -25.259 1.00 80.94 74 ASN A O 1
ATOM 594 N N . GLY A 1 75 ? -24.984 -12.251 -24.976 1.00 77.94 75 GLY A N 1
ATOM 595 C CA . GLY A 1 75 ? -25.534 -11.772 -23.709 1.00 77.94 75 GLY A CA 1
ATOM 596 C C . GLY A 1 75 ? -25.088 -12.575 -22.479 1.00 77.94 75 GLY A C 1
ATOM 597 O O . GLY A 1 75 ? -25.612 -12.354 -21.386 1.00 77.94 75 GLY A O 1
ATOM 598 N N . VAL A 1 76 ? -24.125 -13.490 -22.617 1.00 75.50 76 VAL A N 1
ATOM 599 C CA . VAL A 1 76 ? -23.551 -14.273 -21.518 1.00 75.50 76 VAL A CA 1
ATOM 600 C C . VAL A 1 76 ? -22.552 -13.417 -20.747 1.00 75.50 76 VAL A C 1
ATOM 602 O O . VAL A 1 76 ? -21.620 -12.837 -21.303 1.00 75.50 76 VAL A O 1
ATOM 605 N N . ILE A 1 77 ? -22.731 -13.345 -19.429 1.00 81.19 77 ILE A N 1
ATOM 606 C CA . ILE A 1 77 ? -21.823 -12.628 -18.533 1.00 81.19 77 ILE A CA 1
ATOM 607 C C . ILE A 1 77 ? -20.541 -13.452 -18.367 1.00 81.19 77 ILE A C 1
ATOM 609 O O . ILE A 1 77 ? -20.544 -14.495 -17.720 1.00 81.19 77 ILE A O 1
ATOM 613 N N . ILE A 1 78 ? -19.439 -12.952 -18.917 1.00 81.19 78 ILE A N 1
ATOM 614 C CA . ILE A 1 78 ? -18.108 -13.571 -18.819 1.00 81.19 78 ILE A CA 1
ATOM 615 C C . ILE A 1 78 ? -17.420 -13.160 -17.518 1.00 81.19 78 ILE A C 1
ATOM 617 O O . ILE A 1 78 ? -16.718 -13.942 -16.883 1.00 81.19 78 ILE A O 1
ATOM 621 N N . TYR A 1 79 ? -17.613 -11.907 -17.115 1.00 82.00 79 TYR A N 1
ATOM 622 C CA . TYR A 1 79 ? -17.042 -11.367 -15.891 1.00 82.00 79 TYR A CA 1
ATOM 623 C C . TYR A 1 79 ? -18.022 -10.384 -15.276 1.00 82.00 79 TYR A C 1
ATOM 625 O O . TYR A 1 79 ? -18.509 -9.470 -15.936 1.00 82.00 79 TYR A O 1
ATOM 633 N N . GLN A 1 80 ? -18.281 -10.534 -13.987 1.00 84.38 80 GLN A N 1
ATOM 634 C CA . GLN A 1 80 ? -19.013 -9.555 -13.208 1.00 84.38 80 GLN A CA 1
ATOM 635 C C . GLN A 1 80 ? -18.286 -9.393 -11.893 1.00 84.38 80 GLN A C 1
ATOM 637 O O . GLN A 1 80 ? -18.113 -10.347 -11.133 1.00 84.38 80 GLN A O 1
ATOM 642 N N . LYS A 1 81 ? -17.860 -8.164 -11.614 1.00 78.94 81 LYS A N 1
ATOM 643 C CA . LYS A 1 81 ? -17.334 -7.846 -10.299 1.00 78.94 81 LYS A CA 1
ATOM 644 C C . LYS A 1 81 ? -18.469 -8.068 -9.310 1.00 78.94 81 LYS A C 1
ATOM 646 O O . LYS A 1 81 ? -19.484 -7.376 -9.399 1.00 78.94 81 LYS A O 1
ATOM 651 N N . ALA A 1 82 ? -18.301 -9.039 -8.409 1.00 60.41 82 ALA A N 1
ATOM 652 C CA . ALA A 1 82 ? -19.254 -9.315 -7.345 1.00 60.41 82 ALA A CA 1
ATOM 653 C C . ALA A 1 82 ? -19.558 -7.990 -6.642 1.00 60.41 82 ALA A C 1
ATOM 655 O O . ALA A 1 82 ? -18.693 -7.410 -5.977 1.00 60.41 82 ALA A O 1
ATOM 656 N N . GLN A 1 83 ? -20.756 -7.456 -6.871 1.00 47.53 83 GLN A N 1
ATOM 657 C CA . GLN A 1 83 ? -21.194 -6.294 -6.131 1.00 47.53 83 GLN A CA 1
ATOM 658 C C . GLN A 1 83 ? -21.280 -6.756 -4.682 1.00 47.53 83 GLN A C 1
ATOM 660 O O . GLN A 1 83 ? -22.040 -7.670 -4.358 1.00 47.53 83 GLN A O 1
ATOM 665 N N . ALA A 1 84 ? -20.478 -6.150 -3.806 1.00 44.78 84 ALA A N 1
ATOM 666 C CA . ALA A 1 84 ? -20.871 -6.080 -2.413 1.00 44.78 84 ALA A CA 1
ATOM 667 C C . ALA A 1 84 ? -22.275 -5.474 -2.439 1.00 44.78 84 ALA A C 1
ATOM 669 O O . ALA A 1 84 ? -22.422 -4.330 -2.867 1.00 44.78 84 ALA A O 1
ATOM 670 N N . LYS A 1 85 ? -23.267 -6.322 -2.139 1.00 38.31 85 LYS A N 1
ATOM 671 C CA . LYS A 1 85 ? -24.699 -6.041 -2.046 1.00 38.31 85 LYS A CA 1
ATOM 672 C C . LYS A 1 85 ? -24.903 -4.558 -1.764 1.00 38.31 85 LYS A C 1
ATOM 674 O O . LYS A 1 85 ? -24.503 -4.099 -0.696 1.00 38.31 85 LYS A O 1
ATOM 679 N N . GLU A 1 86 ? -25.410 -3.832 -2.760 1.00 39.91 86 GLU A N 1
ATOM 680 C CA . GLU A 1 86 ? -25.644 -2.396 -2.657 1.00 39.91 86 GLU A CA 1
ATOM 681 C C . GLU A 1 86 ? -26.412 -2.134 -1.356 1.00 39.91 86 GLU A C 1
ATOM 683 O O . GLU A 1 86 ? -27.533 -2.614 -1.174 1.00 39.91 86 GLU A O 1
ATOM 688 N N . GLU A 1 87 ? -25.779 -1.425 -0.417 1.00 44.28 87 GLU A N 1
ATOM 689 C CA . GLU A 1 87 ? -26.518 -0.809 0.674 1.00 44.28 87 GLU A CA 1
ATOM 690 C C . GLU A 1 87 ? -27.575 0.106 0.037 1.00 44.28 87 GLU A C 1
ATOM 692 O O . GLU A 1 87 ? -27.271 0.818 -0.930 1.00 44.28 87 GLU A O 1
ATOM 697 N N . PRO A 1 88 ? -28.829 0.059 0.515 1.00 35.88 88 PRO A N 1
ATOM 698 C CA . PRO A 1 88 ? -29.923 0.796 -0.090 1.00 35.88 88 PRO A CA 1
ATOM 699 C C . PRO A 1 88 ? -29.575 2.283 -0.171 1.00 35.88 88 PRO A C 1
ATOM 701 O O . PRO A 1 88 ? -29.195 2.907 0.821 1.00 35.88 88 PRO A O 1
ATOM 704 N N . LYS A 1 89 ? -29.728 2.852 -1.373 1.00 38.47 89 LYS A N 1
ATOM 705 C CA . LYS A 1 89 ? -29.683 4.297 -1.604 1.00 38.47 89 LYS A CA 1
ATOM 706 C C . LYS A 1 89 ? -30.674 4.964 -0.652 1.00 38.47 89 LYS A C 1
ATOM 708 O O . LYS A 1 89 ? -31.883 4.856 -0.836 1.00 38.47 89 LYS A O 1
ATOM 713 N N . PHE A 1 90 ? -30.148 5.644 0.361 1.00 39.44 90 PHE A N 1
ATOM 714 C CA . PHE A 1 90 ? -30.933 6.454 1.278 1.00 39.44 90 PHE A CA 1
ATOM 715 C C . PHE A 1 90 ? -31.409 7.696 0.518 1.00 39.44 90 PHE A C 1
ATOM 717 O O . PHE A 1 90 ? -30.684 8.680 0.370 1.00 39.44 90 PHE A O 1
ATOM 724 N N . THR A 1 91 ? -32.620 7.641 -0.027 1.00 40.88 91 THR A N 1
ATOM 725 C CA . THR A 1 91 ? -33.374 8.849 -0.363 1.00 40.88 91 THR A CA 1
ATOM 726 C C . THR A 1 91 ? -33.623 9.580 0.957 1.00 40.88 91 THR A C 1
ATOM 728 O O . THR A 1 91 ? -34.089 8.933 1.898 1.00 40.88 91 THR A O 1
ATOM 731 N N . PRO A 1 92 ? -33.324 10.884 1.092 1.00 37.75 92 PRO A N 1
ATOM 732 C CA . PRO A 1 92 ? -33.661 11.615 2.303 1.00 37.75 92 PRO A CA 1
ATOM 733 C C . PRO A 1 92 ? -35.186 11.719 2.394 1.00 37.75 92 PRO A C 1
ATOM 735 O O . PRO A 1 92 ? -35.802 12.623 1.836 1.00 37.75 92 PRO A O 1
ATOM 738 N N . GLN A 1 93 ? -35.809 10.757 3.070 1.00 38.62 93 GLN A N 1
ATOM 739 C CA . GLN A 1 93 ? -37.147 10.942 3.598 1.00 38.62 93 GLN A CA 1
ATOM 740 C C . GLN A 1 93 ? -37.017 11.887 4.787 1.00 38.62 93 GLN A C 1
ATOM 742 O O . GLN A 1 93 ? -36.316 11.599 5.758 1.00 38.62 93 GLN A O 1
ATOM 747 N N . ILE A 1 94 ? -37.679 13.036 4.681 1.00 52.06 94 ILE A N 1
ATOM 748 C CA . ILE A 1 94 ? -37.969 13.917 5.808 1.00 52.06 94 ILE A CA 1
ATOM 749 C C . ILE A 1 94 ? -38.900 13.117 6.726 1.00 52.06 94 ILE A C 1
ATOM 751 O O . ILE A 1 94 ? -40.118 13.143 6.577 1.00 52.06 94 ILE A O 1
ATOM 755 N N . SER A 1 95 ? -38.310 12.320 7.616 1.00 41.22 95 SER A N 1
ATOM 756 C CA . SER A 1 95 ? -39.027 11.643 8.686 1.00 41.22 95 SER A CA 1
ATOM 757 C C . SER A 1 95 ? -39.104 12.603 9.859 1.00 41.22 95 SER A C 1
ATOM 759 O O . SER A 1 95 ? -38.088 13.027 10.409 1.00 41.22 95 SER A O 1
ATOM 761 N N . VAL A 1 96 ? -40.338 12.949 10.203 1.00 50.00 96 VAL A N 1
ATOM 762 C CA . VAL A 1 96 ? -40.725 13.668 11.414 1.00 50.00 96 VAL A CA 1
ATOM 763 C C . VAL A 1 96 ? -40.024 13.040 12.623 1.00 50.00 96 VAL A C 1
ATOM 765 O O . VAL A 1 96 ? -39.932 11.816 12.733 1.00 50.00 96 VAL A O 1
ATOM 768 N N . ALA A 1 97 ? -39.480 13.905 13.477 1.00 49.41 97 ALA A N 1
ATOM 769 C CA . ALA A 1 97 ? -38.673 13.559 14.637 1.00 49.41 97 ALA A CA 1
ATOM 770 C C . ALA A 1 97 ? -39.378 12.553 15.566 1.00 49.41 97 ALA A C 1
ATOM 772 O O . ALA A 1 97 ? -40.467 12.858 16.058 1.00 49.41 97 ALA A O 1
ATOM 773 N N . PRO A 1 98 ? -38.748 11.409 15.890 1.00 47.28 98 PRO A N 1
ATOM 774 C CA . PRO A 1 98 ? -39.035 10.699 17.116 1.00 47.28 98 PRO A CA 1
ATOM 775 C C . PRO A 1 98 ? -38.234 11.347 18.249 1.00 47.28 98 PRO A C 1
ATOM 777 O O . PRO A 1 98 ? -37.005 11.416 18.238 1.00 47.28 98 PRO A O 1
ATOM 780 N N . GLU A 1 99 ? -39.012 11.880 19.174 1.00 44.97 99 GLU A N 1
ATOM 781 C CA . GLU A 1 99 ? -38.763 12.197 20.573 1.00 44.97 99 GLU A CA 1
ATOM 782 C C . GLU A 1 99 ? -37.437 11.704 21.192 1.00 44.97 99 GLU A C 1
ATOM 784 O O . GLU A 1 99 ? -37.030 10.546 21.083 1.00 44.97 99 GLU A O 1
ATOM 789 N N . HIS A 1 100 ? -36.789 12.643 21.887 1.00 49.38 100 HIS A N 1
ATOM 790 C CA . HIS A 1 100 ? -35.544 12.515 22.635 1.00 49.38 100 HIS A CA 1
ATOM 791 C C . HIS A 1 100 ? -35.412 11.204 23.420 1.00 49.38 100 HIS A C 1
ATOM 793 O O . HIS A 1 100 ? -35.910 11.064 24.534 1.00 49.38 100 HIS A O 1
ATOM 799 N N . THR A 1 101 ? -34.589 10.299 22.899 1.00 43.97 101 THR A N 1
ATOM 800 C CA . THR A 1 101 ? -33.820 9.391 23.754 1.00 43.97 101 THR A CA 1
ATOM 801 C C . THR A 1 101 ? -32.528 10.124 24.137 1.00 43.97 101 THR A C 1
ATOM 803 O O . THR A 1 101 ? -31.897 10.707 23.250 1.00 43.97 101 THR A O 1
ATOM 806 N N . PRO A 1 102 ? -32.132 10.180 25.422 1.00 45.38 102 PRO A N 1
ATOM 807 C CA . PRO A 1 102 ? -30.946 10.918 25.843 1.00 45.38 102 PRO A CA 1
ATOM 808 C C . PRO A 1 102 ? -29.711 10.400 25.106 1.00 45.38 102 PRO A C 1
ATOM 810 O O . PRO A 1 102 ? -29.372 9.218 25.190 1.00 45.38 102 PRO A O 1
ATOM 813 N N . SER A 1 103 ? -29.061 11.303 24.366 1.00 49.91 103 SER A N 1
ATOM 814 C CA . SER A 1 103 ? -27.787 11.056 23.700 1.00 49.91 103 SER A CA 1
ATOM 815 C C . SER A 1 103 ? -26.820 10.382 24.678 1.00 49.91 103 SER A C 1
ATOM 817 O O . SER A 1 103 ? -26.599 10.925 25.767 1.00 49.91 103 SER A O 1
ATOM 819 N N . PRO A 1 104 ? -26.215 9.236 24.312 1.00 55.22 104 PRO A N 1
ATOM 820 C CA . PRO A 1 104 ? -25.086 8.692 25.051 1.00 55.22 104 PRO A CA 1
ATOM 821 C C . PRO A 1 104 ? -24.040 9.801 25.241 1.00 55.22 104 PRO A C 1
ATOM 823 O O . PRO A 1 104 ? -23.865 10.618 24.328 1.00 55.22 104 PRO A O 1
ATOM 826 N N . PRO A 1 105 ? -23.368 9.878 26.403 1.00 45.28 105 PRO A N 1
ATOM 827 C CA . PRO A 1 105 ? -22.416 10.941 26.691 1.00 45.28 105 PRO A CA 1
ATOM 828 C C . PRO A 1 105 ? -21.413 11.055 25.545 1.00 45.28 105 PRO A C 1
ATOM 830 O O . PRO A 1 105 ? -20.869 10.052 25.083 1.00 45.28 105 PRO A O 1
ATOM 833 N N . LEU A 1 106 ? -21.233 12.289 25.075 1.00 51.62 106 LEU A N 1
ATOM 834 C CA . LEU A 1 106 ? -20.414 12.680 23.935 1.00 51.62 106 LEU A CA 1
ATOM 835 C C . LEU A 1 106 ? -18.995 12.130 24.136 1.00 51.62 106 LEU A C 1
ATOM 837 O O . LEU A 1 106 ? -18.183 12.740 24.830 1.00 51.62 106 LEU A O 1
ATOM 841 N N . VAL A 1 107 ? -18.715 10.936 23.597 1.00 58.16 107 VAL A N 1
ATOM 842 C CA . VAL A 1 107 ? -17.384 10.330 23.666 1.00 58.16 107 VAL A CA 1
ATOM 843 C C . VAL A 1 107 ? -16.470 11.287 22.926 1.00 58.16 107 VAL A C 1
ATOM 845 O O . VAL A 1 107 ? -16.587 11.476 21.718 1.00 58.16 107 VAL A O 1
ATOM 848 N N . GLU A 1 108 ? -15.628 11.962 23.694 1.00 66.50 108 GLU A N 1
ATOM 849 C CA . GLU A 1 108 ? -14.794 13.070 23.262 1.00 66.50 108 GLU A CA 1
ATOM 850 C C . GLU A 1 108 ? -14.051 12.714 21.962 1.00 66.50 108 GLU A C 1
ATOM 852 O O . GLU A 1 108 ? -13.157 11.859 21.942 1.00 66.50 108 GLU A O 1
ATOM 857 N N . ALA A 1 109 ? -14.505 13.300 20.849 1.00 75.19 109 ALA A N 1
ATOM 858 C CA . ALA A 1 109 ? -14.243 12.756 19.523 1.00 75.19 109 ALA A CA 1
ATOM 859 C C . ALA A 1 109 ? -12.767 12.894 19.127 1.00 75.19 109 ALA A C 1
ATOM 861 O O . ALA A 1 109 ? -12.178 13.979 19.151 1.00 75.19 109 ALA A O 1
ATOM 862 N N . LEU A 1 110 ? -12.173 11.780 18.703 1.00 87.62 110 LEU A N 1
ATOM 863 C CA . LEU A 1 110 ? -10.833 11.755 18.133 1.00 87.62 110 LEU A CA 1
ATOM 864 C C . LEU A 1 110 ? -10.817 12.525 16.803 1.00 87.62 110 LEU A C 1
ATOM 866 O O . LEU A 1 110 ? -11.565 12.232 15.873 1.00 87.62 110 LEU A O 1
ATOM 870 N N . GLN A 1 111 ? -9.922 13.504 16.682 1.00 88.88 111 GLN A N 1
ATOM 871 C CA . GLN A 1 111 ? -9.788 14.324 15.483 1.00 88.88 111 GLN A CA 1
ATOM 872 C C . GLN A 1 111 ? -8.722 13.743 14.552 1.00 88.88 111 GLN A C 1
ATOM 874 O O . GLN A 1 111 ? -7.522 13.799 14.835 1.00 88.88 111 GLN A O 1
ATOM 879 N N . PHE A 1 112 ? -9.149 13.230 13.399 1.00 91.44 112 PHE A N 1
ATOM 880 C CA . PHE A 1 112 ? -8.246 12.754 12.353 1.00 91.44 112 PHE A CA 1
ATOM 881 C C . PHE A 1 112 ? -7.785 13.908 11.446 1.00 91.44 112 PHE A C 1
ATOM 883 O O . PHE A 1 112 ? -8.576 14.448 10.672 1.00 91.44 112 PHE A O 1
ATOM 890 N N . LYS A 1 113 ? -6.493 14.266 11.483 1.00 89.25 113 LYS A N 1
ATOM 891 C CA . LYS A 1 113 ? -5.878 15.158 10.477 1.00 89.25 113 LYS A CA 1
ATOM 892 C C . LYS A 1 113 ? -5.147 14.340 9.413 1.00 89.25 113 LYS A C 1
ATOM 894 O O . LYS A 1 113 ? -5.391 14.487 8.212 1.00 89.25 113 LYS A O 1
ATOM 899 N N . ASN A 1 114 ? -4.267 13.447 9.857 1.00 88.94 114 ASN A N 1
ATOM 900 C CA . ASN A 1 114 ? -3.566 12.480 9.017 1.00 88.94 114 ASN A CA 1
ATOM 901 C C . ASN A 1 114 ? -3.153 11.250 9.853 1.00 88.94 114 ASN A C 1
ATOM 903 O O . ASN A 1 114 ? -3.403 11.205 11.054 1.00 88.94 114 ASN A O 1
ATOM 907 N N . ILE A 1 115 ? -2.515 10.257 9.222 1.00 87.25 115 ILE A N 1
ATOM 908 C CA . ILE A 1 115 ? -2.114 8.987 9.865 1.00 87.25 115 ILE A CA 1
ATOM 909 C C . ILE A 1 115 ? -1.141 9.185 11.046 1.00 87.25 115 ILE A C 1
ATOM 911 O O . ILE A 1 115 ? -1.063 8.343 11.940 1.00 87.25 115 ILE A O 1
ATOM 915 N N . GLU A 1 116 ? -0.386 10.279 11.056 1.00 88.81 116 GLU A N 1
ATOM 916 C CA . GLU A 1 116 ? 0.604 10.614 12.085 1.00 88.81 116 GLU A CA 1
ATOM 917 C C . GLU A 1 116 ? 0.124 11.710 13.040 1.00 88.81 116 GLU A C 1
ATOM 919 O O . GLU A 1 116 ? 0.827 12.063 13.983 1.00 88.81 116 GLU A O 1
ATOM 924 N N . ASN A 1 117 ? -1.045 12.292 12.789 1.00 91.69 117 ASN A N 1
ATOM 925 C CA . ASN A 1 117 ? -1.594 13.416 13.526 1.00 91.69 117 ASN A CA 1
ATOM 926 C C . ASN A 1 117 ? -3.071 13.140 13.783 1.00 91.69 117 ASN A C 1
ATOM 928 O O . ASN A 1 117 ? -3.968 13.641 13.096 1.00 91.69 117 ASN A O 1
ATOM 932 N N . ILE A 1 118 ? -3.287 12.288 14.775 1.00 92.19 118 ILE A N 1
ATOM 933 C CA . ILE A 1 118 ? -4.580 12.059 15.400 1.00 92.19 118 ILE A CA 1
ATOM 934 C C . ILE A 1 118 ? -4.534 12.794 16.731 1.00 92.19 118 ILE A C 1
ATOM 936 O O . ILE A 1 118 ? -3.550 12.689 17.468 1.00 92.19 118 ILE A O 1
ATOM 940 N N . ARG A 1 119 ? -5.563 13.593 17.007 1.00 92.81 119 ARG A N 1
ATOM 941 C CA . ARG A 1 119 ? -5.608 14.443 18.195 1.00 92.81 119 ARG A CA 1
ATOM 942 C C . ARG A 1 119 ? -6.789 14.095 19.081 1.00 92.81 119 ARG A C 1
ATOM 944 O O . ARG A 1 119 ? -7.866 13.787 18.580 1.00 92.81 119 ARG A O 1
ATOM 951 N N . LYS A 1 120 ? -6.587 14.234 20.386 1.00 90.75 120 LYS A N 1
ATOM 952 C CA . LYS A 1 120 ? -7.650 14.299 21.390 1.00 90.75 120 LYS A CA 1
ATOM 953 C C . LYS A 1 120 ? -7.437 15.581 22.184 1.00 90.75 120 LYS A C 1
ATOM 955 O O . LYS A 1 120 ? -6.326 15.826 22.646 1.00 90.75 120 LYS A O 1
ATOM 960 N N . ASN A 1 121 ? -8.452 16.437 22.253 1.00 87.56 121 ASN A N 1
ATOM 961 C CA . ASN A 1 121 ? -8.403 17.726 22.964 1.00 87.56 121 ASN A CA 1
ATOM 962 C C . ASN A 1 121 ? -7.233 18.618 22.535 1.00 87.56 121 ASN A C 1
ATOM 964 O O . ASN A 1 121 ? -6.514 19.183 23.352 1.00 87.56 121 ASN A O 1
ATOM 968 N N . GLY A 1 122 ? -6.968 18.672 21.228 1.00 85.12 122 GLY A N 1
ATOM 969 C CA . GLY A 1 122 ? -5.851 19.439 20.670 1.00 85.12 122 GLY A CA 1
ATOM 970 C C . GLY A 1 122 ? -4.465 18.806 20.863 1.00 85.12 122 GLY A C 1
ATOM 971 O O . GLY A 1 122 ? -3.555 19.142 20.101 1.00 85.12 122 GLY A O 1
ATOM 972 N N . LYS A 1 123 ? -4.300 17.837 21.774 1.00 91.75 123 LYS A N 1
ATOM 973 C CA . LYS A 1 123 ? -3.049 17.091 21.971 1.00 91.75 123 LYS A CA 1
ATOM 974 C C . LYS A 1 123 ? -2.897 16.010 20.903 1.00 91.75 123 LYS A C 1
ATOM 976 O O . LYS A 1 123 ? -3.805 15.212 20.674 1.00 91.75 123 LYS A O 1
ATOM 981 N N . LYS A 1 124 ? -1.732 15.973 20.249 1.00 94.31 124 LYS A N 1
ATOM 982 C CA . LYS A 1 124 ? -1.345 14.881 19.344 1.00 94.31 124 LYS A CA 1
ATOM 983 C C . LYS A 1 124 ? -1.130 13.609 20.161 1.00 94.31 124 LYS A C 1
ATOM 985 O O . LYS A 1 124 ? -0.343 13.621 21.102 1.00 94.31 124 LYS A O 1
ATOM 990 N N . LEU A 1 125 ? -1.813 12.541 19.770 1.00 93.50 125 LEU A N 1
ATOM 991 C CA . LEU A 1 125 ? -1.665 11.230 20.382 1.00 93.50 125 LEU A CA 1
ATOM 992 C C . LEU A 1 125 ? -0.542 10.436 19.715 1.00 93.50 125 LEU A C 1
ATOM 994 O O . LEU A 1 125 ? -0.302 10.532 18.506 1.00 93.50 125 LEU A O 1
ATOM 998 N N . THR A 1 126 ? 0.126 9.623 20.520 1.00 94.56 126 THR A N 1
ATOM 999 C CA . THR A 1 126 ? 1.072 8.604 20.077 1.00 94.56 126 THR A CA 1
ATOM 1000 C C . THR A 1 126 ? 0.332 7.375 19.540 1.00 94.56 126 THR A C 1
ATOM 1002 O O . THR A 1 126 ? -0.825 7.135 19.893 1.00 94.56 126 THR A O 1
ATOM 1005 N N . PRO A 1 127 ? 0.980 6.553 18.694 1.00 93.19 127 PRO A N 1
ATOM 1006 C CA . PRO A 1 127 ? 0.374 5.322 18.204 1.00 93.19 127 PRO A CA 1
ATOM 1007 C C . PRO A 1 127 ? -0.100 4.381 19.312 1.00 93.19 127 PRO A C 1
ATOM 1009 O O . PRO A 1 127 ? -1.145 3.762 19.140 1.00 93.19 127 PRO A O 1
ATOM 1012 N N . GLU A 1 128 ? 0.627 4.305 20.430 1.00 94.75 128 GLU A N 1
ATOM 1013 C CA . GLU A 1 128 ? 0.246 3.460 21.564 1.00 94.75 128 GLU A CA 1
ATOM 1014 C C . GLU A 1 128 ? -0.951 4.024 22.324 1.00 94.75 128 GLU A C 1
ATOM 1016 O O . GLU A 1 128 ? -1.898 3.286 22.570 1.00 94.75 128 GLU A O 1
ATOM 1021 N N . GLU A 1 129 ? -0.989 5.334 22.593 1.00 93.88 129 GLU A N 1
ATOM 1022 C CA . GLU A 1 129 ? -2.174 5.974 23.185 1.00 93.88 129 GLU A CA 1
ATOM 1023 C C . GLU A 1 129 ? -3.422 5.736 22.320 1.00 93.88 129 GLU A C 1
ATOM 1025 O O . GLU A 1 129 ? -4.493 5.438 22.846 1.00 93.88 129 GLU A O 1
ATOM 1030 N N . ILE A 1 130 ? -3.288 5.806 20.990 1.00 93.75 130 ILE A N 1
ATOM 1031 C CA . ILE A 1 130 ? -4.395 5.525 20.068 1.00 93.75 130 ILE A CA 1
ATOM 1032 C C . ILE A 1 130 ? -4.831 4.063 20.181 1.00 93.75 130 ILE A C 1
ATOM 1034 O O . ILE A 1 130 ? -6.024 3.808 20.301 1.00 93.75 130 ILE A O 1
ATOM 1038 N N . ARG A 1 131 ? -3.904 3.097 20.184 1.00 94.44 131 ARG A N 1
ATOM 1039 C CA . ARG A 1 131 ? -4.262 1.674 20.337 1.00 94.44 131 ARG A CA 1
ATOM 1040 C C . ARG A 1 131 ? -4.961 1.401 21.658 1.00 94.44 131 ARG A C 1
ATOM 1042 O O . ARG A 1 131 ? -5.953 0.684 21.657 1.00 94.44 131 ARG A O 1
ATOM 1049 N N . THR A 1 132 ? -4.491 1.999 22.748 1.00 94.25 132 THR A N 1
ATOM 1050 C CA . THR A 1 132 ? -5.116 1.861 24.067 1.00 94.25 132 THR A CA 1
ATOM 1051 C C . THR A 1 132 ? -6.542 2.406 24.065 1.00 94.25 132 THR A C 1
ATOM 1053 O O . THR A 1 132 ? -7.439 1.758 24.594 1.00 94.25 132 THR A O 1
ATOM 1056 N N . LEU A 1 133 ? -6.784 3.552 23.417 1.00 91.44 133 LEU A N 1
ATOM 1057 C CA . LEU A 1 133 ? -8.138 4.097 23.265 1.00 91.44 133 LEU A CA 1
ATOM 1058 C C . LEU A 1 133 ? -9.024 3.192 22.402 1.00 91.44 133 LEU A C 1
ATOM 1060 O O . LEU A 1 133 ? -10.168 2.926 22.757 1.00 91.44 133 LEU A O 1
ATOM 1064 N N . LEU A 1 134 ? -8.485 2.686 21.292 1.00 90.94 134 LEU A N 1
ATOM 1065 C CA . LEU A 1 134 ? -9.209 1.818 20.367 1.00 90.94 134 LEU A CA 1
ATOM 1066 C C . LEU A 1 134 ? -9.390 0.385 20.890 1.00 90.94 134 LEU A C 1
ATOM 1068 O O . LEU A 1 134 ? -10.194 -0.346 20.327 1.00 90.94 134 LEU A O 1
ATOM 1072 N N . ALA A 1 135 ? -8.698 -0.030 21.955 1.00 90.81 135 ALA A N 1
ATOM 1073 C CA . ALA A 1 135 ? -8.743 -1.400 22.477 1.00 90.81 135 ALA A CA 1
ATOM 1074 C C . ALA A 1 135 ? -10.147 -1.849 22.908 1.00 90.81 135 ALA A C 1
ATOM 1076 O O . ALA A 1 135 ? -10.459 -3.035 22.856 1.00 90.81 135 ALA A O 1
ATOM 1077 N N . GLN A 1 136 ? -11.006 -0.897 23.281 1.00 86.50 136 GLN A N 1
ATOM 1078 C CA . GLN A 1 136 ? -12.407 -1.152 23.628 1.00 86.50 136 GLN A CA 1
ATOM 1079 C C . GLN A 1 136 ? -13.270 -1.507 22.405 1.00 86.50 136 GLN A C 1
ATOM 1081 O O . GLN A 1 136 ? -14.348 -2.074 22.551 1.00 86.50 136 GLN A O 1
ATOM 1086 N N . ASN A 1 137 ? -12.798 -1.199 21.194 1.00 86.62 137 ASN A N 1
ATOM 1087 C CA . ASN A 1 137 ? -13.468 -1.495 19.938 1.00 86.62 137 ASN A CA 1
ATOM 1088 C C . ASN A 1 137 ? -12.518 -2.280 19.023 1.00 86.62 137 ASN A C 1
ATOM 1090 O O . ASN A 1 137 ? -11.714 -1.715 18.279 1.00 86.62 137 ASN A O 1
ATOM 1094 N N . ALA A 1 138 ? -12.646 -3.607 19.054 1.00 85.69 138 ALA A N 1
ATOM 1095 C CA . ALA A 1 138 ? -11.797 -4.508 18.282 1.00 85.69 138 ALA A CA 1
ATOM 1096 C C . ALA A 1 138 ? -11.812 -4.215 16.766 1.00 85.69 138 ALA A C 1
ATOM 1098 O O . ALA A 1 138 ? -10.768 -4.340 16.127 1.00 85.69 138 ALA A O 1
ATOM 1099 N N . TYR A 1 139 ? -12.941 -3.764 16.200 1.00 86.50 139 TYR A N 1
ATOM 1100 C CA . TYR A 1 139 ? -13.027 -3.360 14.789 1.00 86.50 139 TYR A CA 1
ATOM 1101 C C . TYR A 1 139 ? -12.170 -2.124 14.508 1.00 86.50 139 TYR A C 1
ATOM 1103 O O . TYR A 1 139 ? -11.369 -2.105 13.570 1.00 86.50 139 TYR A O 1
ATOM 1111 N N . ALA A 1 140 ? -12.309 -1.096 15.345 1.00 89.88 140 ALA A N 1
ATOM 1112 C CA . ALA A 1 140 ? -11.546 0.134 15.213 1.00 89.88 140 ALA A CA 1
ATOM 1113 C C . ALA A 1 140 ? -10.040 -0.117 15.400 1.00 89.88 140 ALA A C 1
ATOM 1115 O O . ALA A 1 140 ? -9.228 0.381 14.618 1.00 89.88 140 ALA A O 1
ATOM 1116 N N . LEU A 1 141 ? -9.654 -0.945 16.376 1.00 91.81 141 LEU A N 1
ATOM 1117 C CA . LEU A 1 141 ? -8.257 -1.321 16.601 1.00 91.81 141 LEU A CA 1
ATOM 1118 C C . LEU A 1 141 ? -7.655 -2.057 15.395 1.00 91.81 141 LEU A C 1
ATOM 1120 O O . LEU A 1 141 ? -6.545 -1.740 14.957 1.00 91.81 141 LEU A O 1
ATOM 1124 N N . ASP A 1 142 ? -8.378 -3.025 14.841 1.00 90.62 142 ASP A N 1
ATOM 1125 C CA . ASP A 1 142 ? -7.936 -3.804 13.687 1.00 90.62 142 ASP A CA 1
ATOM 1126 C C . ASP A 1 142 ? -7.830 -2.940 12.417 1.00 90.62 142 ASP A C 1
ATOM 1128 O O . ASP A 1 142 ? -6.791 -2.921 11.751 1.00 90.62 142 ASP A O 1
ATOM 1132 N N . ALA A 1 143 ? -8.845 -2.117 12.124 1.00 90.00 143 ALA A N 1
ATOM 1133 C CA . ALA A 1 143 ? -8.798 -1.145 11.031 1.00 90.00 143 ALA A CA 1
ATOM 1134 C C . ALA A 1 143 ? -7.617 -0.165 11.174 1.00 90.00 143 ALA A C 1
ATOM 1136 O O . ALA A 1 143 ? -6.920 0.110 10.191 1.00 90.00 143 ALA A O 1
ATOM 1137 N N . TYR A 1 144 ? -7.326 0.296 12.394 1.00 95.06 144 TYR A N 1
ATOM 1138 C CA . TYR A 1 144 ? -6.181 1.160 12.673 1.00 95.06 144 TYR A CA 1
ATOM 1139 C C . TYR A 1 144 ? -4.851 0.449 12.401 1.00 95.06 144 TYR A C 1
ATOM 1141 O O . TYR A 1 144 ? -3.999 0.982 11.684 1.00 95.06 144 TYR A O 1
ATOM 1149 N N . ASN A 1 145 ? -4.681 -0.772 12.915 1.00 94.00 145 ASN A N 1
ATOM 1150 C CA . ASN A 1 145 ? -3.461 -1.559 12.739 1.00 94.00 145 ASN A CA 1
ATOM 1151 C C . ASN A 1 145 ? -3.222 -1.921 11.268 1.00 94.00 145 ASN A C 1
ATOM 1153 O O . ASN A 1 145 ? -2.109 -1.727 10.765 1.00 94.00 145 ASN A O 1
ATOM 1157 N N . ARG A 1 146 ? -4.263 -2.363 10.549 1.00 91.75 146 ARG A N 1
ATOM 1158 C CA . ARG A 1 146 ? -4.204 -2.561 9.093 1.00 91.75 146 ARG A CA 1
ATOM 1159 C C . ARG A 1 146 ? -3.809 -1.274 8.387 1.00 91.75 146 ARG A C 1
ATOM 1161 O O . ARG A 1 146 ? -2.878 -1.282 7.592 1.00 91.75 146 ARG A O 1
ATOM 1168 N N . GLY A 1 147 ? -4.460 -0.158 8.709 1.00 92.12 147 GLY A N 1
ATOM 1169 C CA . GLY A 1 147 ? -4.165 1.135 8.101 1.00 92.12 147 GLY A CA 1
ATOM 1170 C C . GLY A 1 147 ? -2.716 1.584 8.300 1.00 92.12 147 GLY A C 1
ATOM 1171 O O . GLY A 1 147 ? -2.062 1.982 7.334 1.00 92.12 147 GLY A O 1
ATOM 1172 N N . LYS A 1 148 ? -2.174 1.446 9.518 1.00 93.94 148 LYS A N 1
ATOM 1173 C CA . LYS A 1 148 ? -0.764 1.738 9.826 1.00 93.94 148 LYS A CA 1
ATOM 1174 C C . LYS A 1 148 ? 0.191 0.820 9.069 1.00 93.94 148 LYS A C 1
ATOM 1176 O O . LYS A 1 148 ? 1.166 1.314 8.507 1.00 93.94 148 LYS A O 1
ATOM 1181 N N . LYS A 1 149 ? -0.096 -0.484 9.019 1.00 92.94 149 LYS A N 1
ATOM 1182 C CA . LYS A 1 149 ? 0.726 -1.466 8.299 1.00 92.94 149 LYS A CA 1
ATOM 1183 C C . LYS A 1 149 ? 0.738 -1.192 6.795 1.00 92.94 149 LYS A C 1
ATOM 1185 O O . LYS A 1 149 ? 1.810 -1.147 6.201 1.00 92.94 149 LYS A O 1
ATOM 1190 N N . THR A 1 150 ? -0.422 -0.950 6.185 1.00 89.38 150 THR A N 1
ATOM 1191 C CA . THR A 1 150 ? -0.529 -0.632 4.753 1.00 89.38 150 THR A CA 1
ATOM 1192 C C . THR A 1 150 ? 0.163 0.689 4.420 1.00 89.38 150 THR A C 1
ATOM 1194 O O . THR A 1 150 ? 0.875 0.772 3.424 1.00 89.38 150 THR A O 1
ATOM 1197 N N . ALA A 1 151 ? 0.020 1.715 5.265 1.00 89.56 151 ALA A N 1
ATOM 1198 C CA . ALA A 1 151 ? 0.718 2.986 5.076 1.00 89.56 151 ALA A CA 1
ATOM 1199 C C . ALA A 1 151 ? 2.243 2.842 5.200 1.00 89.56 151 ALA A C 1
ATOM 1201 O O . ALA A 1 151 ? 2.976 3.451 4.421 1.00 89.56 151 ALA A O 1
ATOM 1202 N N . TRP A 1 152 ? 2.716 2.021 6.142 1.00 92.94 152 TRP A N 1
ATOM 1203 C CA . TRP A 1 152 ? 4.135 1.694 6.277 1.00 92.94 152 TRP A CA 1
ATOM 1204 C C . TRP A 1 152 ? 4.668 0.986 5.028 1.00 92.94 152 TRP A C 1
ATOM 1206 O O . TRP A 1 152 ? 5.670 1.434 4.478 1.00 92.94 152 TRP A O 1
ATOM 1216 N N . TRP A 1 153 ? 3.957 -0.027 4.516 1.00 89.44 153 TRP A N 1
ATOM 1217 C CA . TRP A 1 153 ? 4.311 -0.684 3.253 1.00 89.44 153 TRP A CA 1
ATOM 1218 C C . TRP A 1 153 ? 4.315 0.297 2.082 1.00 89.44 153 TRP A C 1
ATOM 1220 O O . TRP A 1 153 ? 5.263 0.310 1.312 1.00 89.44 153 TRP A O 1
ATOM 1230 N N . GLY A 1 154 ? 3.328 1.191 1.990 1.00 84.19 154 GLY A N 1
ATOM 1231 C CA . GLY A 1 154 ? 3.321 2.243 0.973 1.00 84.19 154 GLY A CA 1
ATOM 1232 C C . GLY A 1 154 ? 4.540 3.172 1.064 1.00 84.19 154 GLY A C 1
ATOM 1233 O O . GLY A 1 154 ? 5.136 3.505 0.046 1.00 84.19 154 GLY A O 1
ATOM 1234 N N . ASN A 1 155 ? 4.957 3.575 2.268 1.00 90.31 155 ASN A N 1
ATOM 1235 C CA . ASN A 1 155 ? 6.182 4.363 2.457 1.00 90.31 155 ASN A CA 1
ATOM 1236 C C . ASN A 1 155 ? 7.441 3.577 2.074 1.00 90.31 155 ASN A C 1
ATOM 1238 O O . ASN A 1 155 ? 8.293 4.110 1.367 1.00 90.31 155 ASN A O 1
ATOM 1242 N N . PHE A 1 156 ? 7.542 2.324 2.516 1.00 93.44 156 PHE A N 1
ATOM 1243 C CA . PHE A 1 156 ? 8.666 1.448 2.207 1.00 93.44 156 PHE A CA 1
ATOM 1244 C C . PHE A 1 156 ? 8.794 1.216 0.698 1.00 93.44 156 PHE A C 1
ATOM 1246 O O . PHE A 1 156 ? 9.850 1.472 0.135 1.00 93.44 156 PHE A O 1
ATOM 1253 N N . THR A 1 157 ? 7.714 0.809 0.026 1.00 89.31 157 THR A N 1
ATOM 1254 C CA . THR A 1 157 ? 7.700 0.540 -1.418 1.00 89.31 157 THR A CA 1
ATOM 1255 C C . THR A 1 157 ? 8.002 1.795 -2.235 1.00 89.31 157 THR A C 1
ATOM 1257 O O . THR A 1 157 ? 8.708 1.708 -3.235 1.00 89.31 157 THR A O 1
ATOM 1260 N N . LEU A 1 158 ? 7.532 2.971 -1.803 1.00 90.12 158 LEU A N 1
ATOM 1261 C CA . LEU A 1 158 ? 7.896 4.236 -2.444 1.00 90.12 158 LEU A CA 1
ATOM 1262 C C . LEU A 1 158 ? 9.393 4.531 -2.296 1.00 90.12 158 LEU A C 1
ATOM 1264 O O . LEU A 1 158 ? 10.047 4.857 -3.281 1.00 90.12 158 LEU A O 1
ATOM 1268 N N . GLY A 1 159 ? 9.936 4.407 -1.080 1.00 87.81 159 GLY A N 1
ATOM 1269 C CA . GLY A 1 159 ? 11.360 4.630 -0.819 1.00 87.81 159 GLY A CA 1
ATOM 1270 C C . GLY A 1 159 ? 12.246 3.644 -1.580 1.00 87.81 159 GLY A C 1
ATOM 1271 O O . GLY A 1 159 ? 13.220 4.050 -2.208 1.00 87.81 159 GLY A O 1
ATOM 1272 N N . PHE A 1 160 ? 11.853 2.370 -1.601 1.00 88.81 160 PHE A N 1
ATOM 1273 C CA . PHE A 1 160 ? 12.487 1.330 -2.404 1.00 88.81 160 PHE A CA 1
ATOM 1274 C C . PHE A 1 160 ? 12.439 1.668 -3.898 1.00 88.81 160 PHE A C 1
ATOM 1276 O O . PHE A 1 160 ? 13.463 1.613 -4.572 1.00 88.81 160 PHE A O 1
ATOM 1283 N N . GLY A 1 161 ? 11.274 2.081 -4.403 1.00 84.62 161 GLY A N 1
ATOM 1284 C CA . GLY A 1 161 ? 11.092 2.458 -5.801 1.00 84.62 161 GLY A CA 1
ATOM 1285 C C . GLY A 1 161 ? 11.980 3.630 -6.218 1.00 84.62 161 GLY A C 1
ATOM 1286 O O . GLY A 1 161 ? 12.687 3.544 -7.218 1.00 84.62 161 GLY A O 1
ATOM 1287 N N . ILE A 1 162 ? 12.011 4.696 -5.413 1.00 88.06 162 ILE A N 1
ATOM 1288 C CA . ILE A 1 162 ? 12.883 5.856 -5.647 1.00 88.06 162 ILE A CA 1
ATOM 1289 C C . ILE A 1 162 ? 14.360 5.442 -5.599 1.00 88.06 162 ILE A C 1
ATOM 1291 O O . ILE A 1 162 ? 15.126 5.828 -6.479 1.00 88.06 162 ILE A O 1
ATOM 1295 N N . GLY A 1 163 ? 14.758 4.627 -4.617 1.00 88.06 163 GLY A N 1
ATOM 1296 C CA . GLY A 1 163 ? 16.133 4.137 -4.496 1.00 88.06 163 GLY A CA 1
ATOM 1297 C C . GLY A 1 163 ? 16.575 3.317 -5.709 1.00 88.06 163 GLY A C 1
ATOM 1298 O O . GLY A 1 163 ? 17.648 3.559 -6.256 1.00 88.06 163 GLY A O 1
ATOM 1299 N N . MET A 1 164 ? 15.723 2.404 -6.179 1.00 87.25 164 MET A N 1
ATOM 1300 C CA . MET A 1 164 ? 15.977 1.589 -7.371 1.00 87.25 164 MET A CA 1
ATOM 1301 C C . MET A 1 164 ? 15.996 2.419 -8.655 1.00 87.25 164 MET A C 1
ATOM 1303 O O . MET A 1 164 ? 16.829 2.176 -9.524 1.00 87.25 164 MET A O 1
ATOM 1307 N N . PHE A 1 165 ? 15.130 3.429 -8.764 1.00 84.81 165 PHE A N 1
ATOM 1308 C CA . PHE A 1 165 ? 15.114 4.340 -9.905 1.00 84.81 165 PHE A CA 1
ATOM 1309 C C . PHE A 1 165 ? 16.405 5.162 -9.992 1.00 84.81 165 PHE A C 1
ATOM 1311 O O . PHE A 1 165 ? 17.071 5.146 -11.025 1.00 84.81 165 PHE A O 1
ATOM 1318 N N . VAL A 1 166 ? 16.794 5.835 -8.903 1.00 88.62 166 VAL A N 1
ATOM 1319 C CA . VAL A 1 166 ? 18.010 6.665 -8.862 1.00 88.62 166 VAL A CA 1
ATOM 1320 C C . VAL A 1 166 ? 19.264 5.800 -8.996 1.00 88.62 166 VAL A C 1
ATOM 1322 O O . VAL A 1 166 ? 20.139 6.116 -9.797 1.00 88.62 166 VAL A O 1
ATOM 1325 N N . GLY A 1 167 ? 19.339 4.680 -8.272 1.00 83.62 167 GLY A N 1
ATOM 1326 C CA . GLY A 1 167 ? 20.455 3.738 -8.377 1.00 83.62 167 GLY A CA 1
ATOM 1327 C C . GLY A 1 167 ? 20.569 3.131 -9.776 1.00 83.62 167 GLY A C 1
ATOM 1328 O O . GLY A 1 167 ? 21.658 3.074 -10.337 1.00 83.62 167 GLY A O 1
ATOM 1329 N N . GLY A 1 168 ? 19.440 2.753 -10.379 1.00 82.06 168 GLY A N 1
ATOM 1330 C CA . GLY A 1 168 ? 19.373 2.259 -11.751 1.00 82.06 168 GLY A CA 1
ATOM 1331 C C . GLY A 1 168 ? 19.793 3.300 -12.783 1.00 82.06 168 GLY A C 1
ATOM 1332 O O . GLY A 1 168 ? 20.500 2.956 -13.726 1.00 82.06 168 GLY A O 1
ATOM 1333 N N . ALA A 1 169 ? 19.404 4.564 -12.604 1.00 82.81 169 ALA A N 1
ATOM 1334 C CA . ALA A 1 169 ? 19.844 5.656 -13.465 1.00 82.81 169 ALA A CA 1
ATOM 1335 C C . ALA A 1 169 ? 21.363 5.8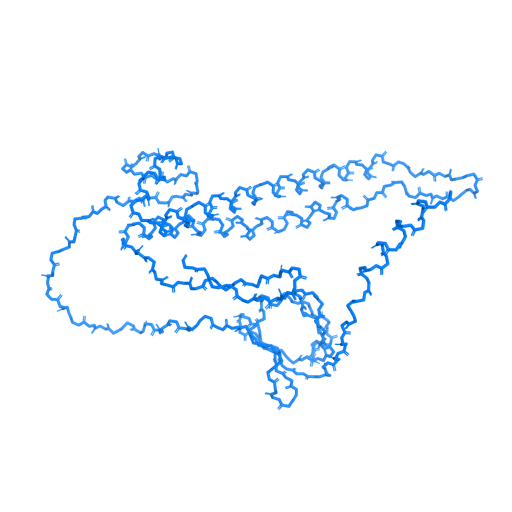51 -13.373 1.00 82.81 169 ALA A C 1
ATOM 1337 O O . ALA A 1 169 ? 22.024 5.888 -14.404 1.00 82.81 169 ALA A O 1
ATOM 1338 N N . ILE A 1 170 ? 21.931 5.886 -12.161 1.00 85.44 170 ILE A N 1
ATOM 1339 C CA . ILE A 1 170 ? 23.384 6.016 -11.970 1.00 85.44 170 ILE A CA 1
ATOM 1340 C C . ILE A 1 170 ? 24.121 4.840 -12.614 1.00 85.44 170 ILE A C 1
ATOM 1342 O O . ILE A 1 170 ? 25.054 5.079 -13.367 1.00 85.44 170 ILE A O 1
ATOM 1346 N N . ILE A 1 171 ? 23.680 3.596 -12.386 1.00 82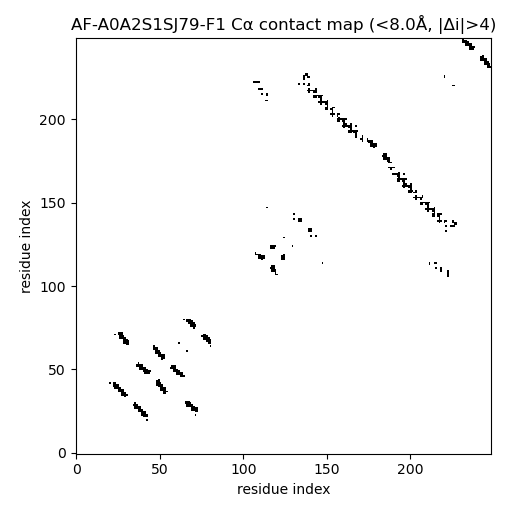.25 171 ILE A N 1
ATOM 1347 C CA . ILE A 1 171 ? 24.312 2.400 -12.967 1.00 82.25 171 ILE A CA 1
ATOM 1348 C C . ILE A 1 171 ? 24.249 2.428 -14.498 1.00 82.25 171 ILE A C 1
ATOM 1350 O O . ILE A 1 171 ? 25.245 2.110 -15.142 1.00 82.25 171 ILE A O 1
ATOM 1354 N N . ASN A 1 172 ? 23.116 2.814 -15.095 1.00 79.06 172 ASN A N 1
ATOM 1355 C CA . ASN A 1 172 ? 23.002 2.904 -16.555 1.00 79.06 172 ASN A CA 1
ATOM 1356 C C . ASN A 1 172 ? 23.822 4.065 -17.139 1.00 79.06 172 ASN A C 1
ATOM 1358 O O . ASN A 1 172 ? 24.360 3.917 -18.225 1.00 79.06 172 ASN A O 1
ATOM 1362 N N . LEU A 1 173 ? 23.963 5.193 -16.431 1.00 81.56 173 LEU A N 1
ATOM 1363 C CA . LEU A 1 173 ? 24.823 6.301 -16.869 1.00 81.56 173 LEU A CA 1
ATOM 1364 C C . LEU A 1 173 ? 26.318 6.001 -16.684 1.00 81.56 173 LEU A C 1
ATOM 1366 O O . LEU A 1 173 ? 27.137 6.489 -17.456 1.00 81.56 173 LEU A O 1
ATOM 1370 N N . SER A 1 174 ? 26.687 5.246 -15.647 1.00 82.25 174 SER A N 1
ATOM 1371 C CA . SER A 1 174 ? 28.086 4.941 -15.322 1.00 82.25 174 SER A CA 1
ATOM 1372 C C . SER A 1 174 ? 28.641 3.740 -16.078 1.00 82.25 174 SER A C 1
ATOM 1374 O O . SER A 1 174 ? 29.833 3.457 -15.986 1.00 82.25 174 SER A O 1
ATOM 1376 N N . SER A 1 175 ? 27.785 2.983 -16.756 1.00 78.44 175 SER A N 1
ATOM 1377 C CA . SER A 1 175 ? 28.205 1.817 -17.514 1.00 78.44 175 SER A CA 1
ATOM 1378 C C . SER A 1 175 ? 28.569 2.262 -18.926 1.00 78.44 175 SER A C 1
ATOM 1380 O O .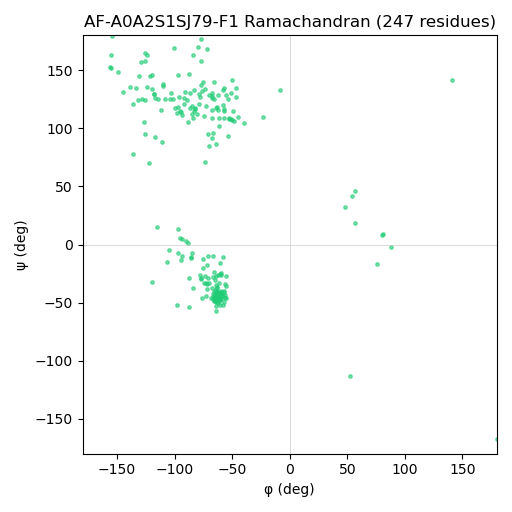 SER A 1 175 ? 27.705 2.606 -19.723 1.00 78.44 175 SER A O 1
ATOM 1382 N N . SER A 1 176 ? 29.866 2.312 -19.219 1.00 68.06 176 SER A N 1
ATOM 1383 C CA . SER A 1 176 ? 30.361 2.518 -20.576 1.00 68.06 176 SER A CA 1
ATOM 1384 C C . SER A 1 176 ? 30.204 1.239 -21.392 1.00 68.06 176 SER A C 1
ATOM 1386 O O . SER A 1 176 ? 30.448 0.137 -20.887 1.00 68.06 176 SER A O 1
ATO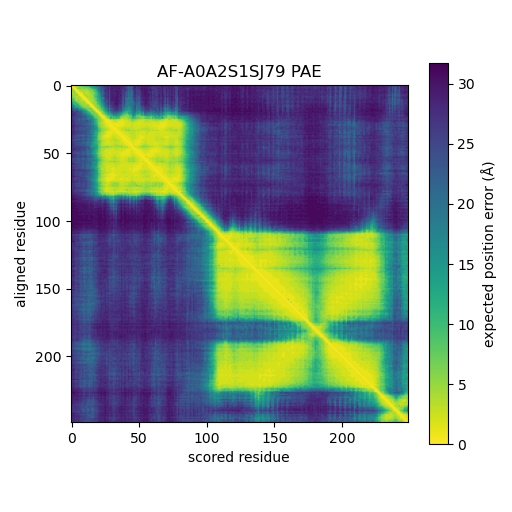M 1388 N N . ASP A 1 177 ? 29.808 1.399 -22.653 1.00 72.56 177 ASP A N 1
ATOM 1389 C CA . ASP A 1 177 ? 29.705 0.289 -23.589 1.00 72.56 177 ASP A CA 1
ATOM 1390 C C . ASP A 1 177 ? 31.054 -0.418 -23.730 1.00 72.56 177 ASP A C 1
ATOM 1392 O O . ASP A 1 177 ? 32.106 0.209 -23.881 1.00 72.56 177 ASP A O 1
ATOM 1396 N N . GLU A 1 178 ? 31.020 -1.743 -23.660 1.00 69.06 178 GLU A N 1
ATOM 1397 C CA . GLU A 1 178 ? 32.213 -2.566 -23.793 1.00 69.06 178 GLU A CA 1
ATOM 1398 C C . GLU A 1 178 ? 32.285 -3.057 -25.236 1.00 69.06 178 GLU A C 1
ATOM 1400 O O . GLU A 1 178 ? 31.376 -3.734 -25.721 1.00 69.06 178 GLU A O 1
ATOM 1405 N N . VAL A 1 179 ? 33.347 -2.667 -25.939 1.00 73.56 179 VAL A N 1
ATOM 1406 C CA . VAL A 1 179 ? 33.639 -3.169 -27.283 1.00 73.56 179 VAL A CA 1
ATOM 1407 C C . VAL A 1 179 ? 34.340 -4.511 -27.115 1.00 73.56 179 VAL A C 1
ATOM 1409 O O . VAL A 1 179 ? 35.398 -4.581 -26.486 1.00 73.56 179 VAL A O 1
ATOM 1412 N N . ASP A 1 180 ? 33.732 -5.584 -27.617 1.00 77.25 180 ASP A N 1
ATOM 1413 C CA . ASP A 1 180 ?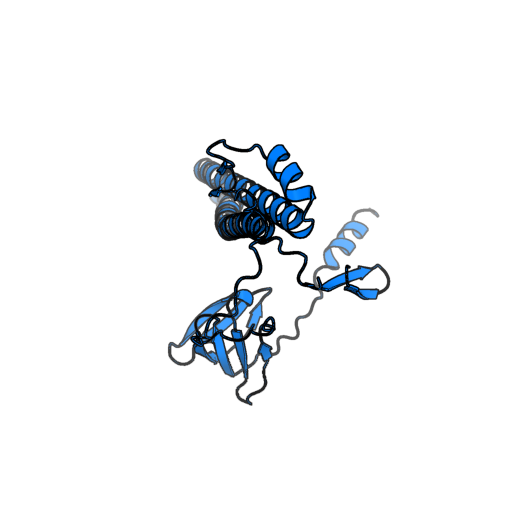 34.375 -6.896 -27.603 1.00 77.25 180 ASP A CA 1
ATOM 1414 C C . ASP A 1 180 ? 35.532 -6.980 -28.617 1.00 77.25 180 ASP A C 1
ATOM 1416 O O . ASP A 1 180 ? 35.725 -6.094 -29.450 1.00 77.25 180 ASP A O 1
ATOM 1420 N N . GLN A 1 181 ? 36.346 -8.040 -28.529 1.00 73.75 181 GLN A N 1
ATOM 1421 C CA . GLN A 1 181 ? 37.495 -8.238 -29.428 1.00 73.75 181 GLN A CA 1
ATOM 1422 C C . GLN A 1 181 ? 37.099 -8.351 -30.913 1.00 73.75 181 GLN A C 1
ATOM 1424 O O . GLN A 1 181 ? 37.957 -8.157 -31.771 1.00 73.75 181 GLN A O 1
ATOM 1429 N N . ASP A 1 182 ? 35.818 -8.589 -31.207 1.00 78.62 182 ASP A N 1
ATOM 1430 C CA . ASP A 1 182 ? 35.256 -8.677 -32.556 1.00 78.62 182 ASP A CA 1
ATOM 1431 C C . ASP A 1 182 ? 34.645 -7.340 -33.030 1.00 78.62 182 ASP A C 1
ATOM 1433 O O . ASP A 1 182 ? 34.061 -7.265 -34.112 1.00 78.62 182 ASP A O 1
ATOM 1437 N N . GLY A 1 183 ? 34.789 -6.263 -32.245 1.00 77.69 183 GLY A N 1
ATOM 1438 C CA . GLY A 1 183 ? 34.304 -4.923 -32.578 1.00 77.69 183 GLY A CA 1
ATOM 1439 C C . GLY A 1 183 ? 32.813 -4.699 -32.315 1.00 77.69 183 GLY A C 1
ATOM 1440 O O . GLY A 1 183 ? 32.284 -3.650 -32.688 1.00 77.69 183 GLY A O 1
ATOM 1441 N N . ASN A 1 184 ? 32.119 -5.639 -31.666 1.00 78.69 184 ASN A N 1
ATOM 1442 C CA . ASN A 1 184 ? 30.715 -5.469 -31.311 1.00 78.69 184 ASN A CA 1
ATOM 1443 C C . ASN A 1 184 ? 30.582 -4.681 -30.009 1.00 78.69 184 ASN A C 1
ATOM 1445 O O . ASN A 1 184 ? 31.215 -4.976 -28.994 1.00 78.69 184 ASN A O 1
ATOM 1449 N N . VAL A 1 185 ? 29.693 -3.694 -30.032 1.00 73.69 185 VAL A N 1
ATOM 1450 C CA . VAL A 1 185 ? 29.343 -2.884 -28.867 1.00 73.69 185 VAL A CA 1
ATOM 1451 C C . VAL A 1 185 ? 28.337 -3.664 -28.019 1.00 73.69 185 VAL A C 1
ATOM 1453 O O . VAL A 1 185 ? 27.199 -3.879 -28.440 1.00 73.69 185 VAL A O 1
ATOM 1456 N N . LYS A 1 186 ? 28.735 -4.098 -26.820 1.00 72.81 186 LYS A N 1
ATOM 1457 C CA . LYS A 1 186 ? 27.809 -4.655 -25.827 1.00 72.81 186 LYS A CA 1
ATOM 1458 C C . LYS A 1 186 ? 27.388 -3.552 -24.870 1.00 72.81 186 LYS A C 1
ATOM 1460 O O . LYS A 1 186 ? 28.203 -3.053 -24.094 1.00 72.81 186 LYS A O 1
ATOM 1465 N N . ALA A 1 187 ? 26.097 -3.221 -24.913 1.00 66.25 187 ALA A N 1
ATOM 1466 C CA . ALA A 1 187 ? 25.485 -2.306 -23.963 1.00 66.25 187 ALA A CA 1
ATOM 1467 C C . ALA A 1 187 ? 25.706 -2.829 -22.541 1.00 66.25 187 ALA A C 1
ATOM 1469 O O . ALA A 1 187 ? 25.226 -3.907 -22.170 1.00 66.25 187 ALA A O 1
ATOM 1470 N N . LYS A 1 188 ? 26.463 -2.073 -21.750 1.00 67.06 188 LYS A N 1
ATOM 1471 C CA . LYS A 1 188 ? 26.714 -2.386 -20.347 1.00 67.06 188 LYS A CA 1
ATOM 1472 C C . LYS A 1 188 ? 25.677 -1.593 -19.561 1.00 67.06 188 LYS A C 1
ATOM 1474 O O . LYS A 1 188 ? 25.647 -0.377 -19.628 1.00 67.06 188 LYS A O 1
ATOM 1479 N N . GLY A 1 189 ? 24.754 -2.277 -18.895 1.00 68.06 189 GLY A N 1
ATOM 1480 C CA . GLY A 1 189 ? 23.645 -1.631 -18.187 1.00 68.06 189 GLY A CA 1
ATOM 1481 C C . GLY A 1 189 ? 22.346 -2.413 -18.340 1.00 68.06 189 GLY A C 1
ATOM 1482 O O . GLY A 1 189 ? 22.067 -2.990 -19.387 1.00 68.06 189 GLY A O 1
ATOM 1483 N N . SER A 1 190 ? 21.556 -2.480 -17.269 1.00 78.62 190 SER A N 1
ATOM 1484 C CA . SER A 1 190 ? 20.229 -3.093 -17.306 1.00 78.62 190 SER A CA 1
ATOM 1485 C C . SER A 1 190 ? 19.186 -2.033 -16.976 1.00 78.62 190 SER A C 1
ATOM 1487 O O . SER A 1 190 ? 19.300 -1.385 -15.931 1.00 78.62 190 SER A O 1
ATOM 1489 N N . PRO A 1 191 ? 18.124 -1.880 -17.785 1.00 81.12 191 PRO A N 1
ATOM 1490 C CA . PRO A 1 191 ? 17.012 -1.002 -17.439 1.00 81.12 191 PRO A CA 1
ATOM 1491 C C . PRO A 1 191 ? 16.162 -1.575 -16.294 1.00 81.12 191 PRO A C 1
ATOM 1493 O O . PRO A 1 191 ? 15.308 -0.871 -15.756 1.00 81.12 191 PRO A O 1
ATOM 1496 N N . ALA A 1 192 ? 16.383 -2.834 -15.889 1.00 81.25 192 ALA A N 1
ATOM 1497 C CA . ALA A 1 192 ? 15.545 -3.521 -14.911 1.00 81.25 192 ALA A CA 1
ATOM 1498 C C . ALA A 1 192 ? 15.405 -2.767 -13.573 1.00 81.25 192 ALA A C 1
ATOM 1500 O O . ALA A 1 192 ? 14.267 -2.609 -13.128 1.00 81.25 192 ALA A O 1
ATOM 1501 N N . PRO A 1 193 ? 16.467 -2.225 -12.937 1.00 78.06 193 PRO A N 1
ATOM 1502 C CA . PRO A 1 193 ? 16.312 -1.485 -11.685 1.00 78.06 193 PRO A CA 1
ATOM 1503 C C . PRO A 1 193 ? 15.479 -0.207 -11.845 1.00 78.06 193 PRO A C 1
ATOM 1505 O O . PRO A 1 193 ? 14.686 0.126 -10.966 1.00 78.06 193 PRO A O 1
ATOM 1508 N N . LEU A 1 194 ? 15.592 0.465 -12.993 1.00 83.81 194 LEU A N 1
ATOM 1509 C CA . LEU A 1 194 ? 14.832 1.674 -13.304 1.00 83.81 194 LEU A CA 1
ATOM 1510 C C . LEU A 1 194 ? 13.340 1.355 -13.491 1.00 83.81 194 LEU A C 1
ATOM 1512 O O . LEU A 1 194 ? 12.490 2.010 -12.887 1.00 83.81 194 LEU A O 1
ATOM 1516 N N . VAL A 1 195 ? 13.026 0.298 -14.248 1.00 78.88 195 VAL A N 1
ATOM 1517 C CA . VAL A 1 195 ? 11.649 -0.185 -14.459 1.00 78.88 195 VAL A CA 1
ATOM 1518 C C . VAL A 1 195 ? 11.015 -0.651 -13.145 1.00 78.88 195 VAL A C 1
ATOM 1520 O O . VAL A 1 195 ? 9.901 -0.238 -12.819 1.00 78.88 195 VAL A O 1
ATOM 1523 N N . ILE A 1 196 ? 11.735 -1.452 -12.348 1.00 75.50 196 ILE A N 1
ATOM 1524 C CA . ILE A 1 196 ? 11.289 -1.900 -11.018 1.00 75.50 196 ILE A CA 1
ATOM 1525 C C . ILE A 1 196 ? 11.048 -0.698 -10.100 1.00 75.50 196 ILE A C 1
ATOM 1527 O O . ILE A 1 196 ? 10.063 -0.676 -9.355 1.00 75.50 196 ILE A O 1
ATOM 1531 N N . GLY A 1 197 ? 11.919 0.311 -10.172 1.00 74.19 197 GLY A N 1
ATOM 1532 C CA . GLY A 1 197 ? 11.800 1.547 -9.412 1.00 74.19 197 GLY A CA 1
ATOM 1533 C C . GLY A 1 197 ? 10.490 2.283 -9.688 1.00 74.19 197 GLY A C 1
ATOM 1534 O O . GLY A 1 197 ? 9.726 2.567 -8.760 1.00 74.19 197 GLY A O 1
ATOM 1535 N N . ILE A 1 198 ? 10.185 2.514 -10.969 1.00 80.06 198 ILE A N 1
ATOM 1536 C CA . ILE A 1 198 ? 8.945 3.174 -11.407 1.00 80.06 198 ILE A CA 1
ATOM 1537 C C . ILE A 1 198 ? 7.717 2.351 -11.007 1.00 80.06 198 ILE A C 1
ATOM 1539 O O . ILE A 1 198 ? 6.794 2.886 -10.390 1.00 80.06 198 ILE A O 1
ATOM 1543 N N . ALA A 1 199 ? 7.707 1.050 -11.312 1.00 77.44 199 ALA A N 1
ATOM 1544 C CA . ALA A 1 199 ? 6.574 0.177 -11.005 1.00 77.44 199 ALA A CA 1
ATOM 1545 C C . ALA A 1 199 ? 6.261 0.163 -9.498 1.00 77.44 199 ALA A C 1
ATOM 1547 O O . ALA A 1 199 ? 5.109 0.329 -9.092 1.00 77.44 199 ALA A O 1
ATOM 1548 N N . SER A 1 200 ? 7.295 0.060 -8.659 1.00 77.50 200 SER A N 1
ATOM 1549 C CA . SER A 1 200 ? 7.154 0.098 -7.199 1.00 77.50 200 SER A CA 1
ATOM 1550 C C . SER A 1 200 ? 6.580 1.436 -6.719 1.00 77.50 200 SER A C 1
ATOM 1552 O O . SER A 1 200 ? 5.653 1.466 -5.904 1.00 77.50 200 SER A O 1
ATOM 1554 N N . ALA A 1 201 ? 7.073 2.556 -7.255 1.00 80.81 201 ALA A N 1
ATOM 1555 C CA . ALA A 1 201 ? 6.569 3.880 -6.906 1.00 80.81 201 ALA A CA 1
ATOM 1556 C C . ALA A 1 201 ? 5.078 4.038 -7.254 1.00 80.81 201 ALA A C 1
ATOM 1558 O O . ALA A 1 201 ? 4.315 4.547 -6.429 1.00 80.81 201 ALA A O 1
ATOM 1559 N N . LEU A 1 202 ? 4.630 3.540 -8.410 1.00 79.81 202 LEU A N 1
ATOM 1560 C CA . LEU A 1 202 ? 3.218 3.589 -8.807 1.00 79.81 202 LEU A CA 1
ATOM 1561 C C . LEU A 1 202 ? 2.323 2.758 -7.875 1.00 79.81 202 LEU A C 1
ATOM 1563 O O . LEU A 1 202 ? 1.287 3.249 -7.423 1.00 79.81 202 LEU A O 1
ATOM 1567 N N . ILE A 1 203 ? 2.752 1.544 -7.510 1.00 82.44 203 ILE A N 1
ATOM 1568 C CA . ILE A 1 203 ? 2.021 0.659 -6.580 1.00 82.44 203 ILE A CA 1
ATOM 1569 C C . ILE A 1 203 ? 1.918 1.277 -5.173 1.00 82.44 203 ILE A C 1
ATOM 1571 O O . ILE A 1 203 ? 0.961 1.028 -4.436 1.00 82.44 203 ILE A O 1
ATOM 1575 N N . SER A 1 204 ? 2.862 2.136 -4.785 1.00 82.88 204 SER A N 1
ATOM 1576 C CA . SER A 1 204 ? 2.871 2.753 -3.454 1.00 82.88 204 SER A CA 1
ATOM 1577 C C . SER A 1 204 ? 1.704 3.724 -3.196 1.00 82.88 204 SER A C 1
ATOM 1579 O O . SER A 1 204 ? 1.264 3.883 -2.051 1.00 82.88 204 SER A O 1
ATOM 1581 N N . ILE A 1 205 ? 1.168 4.356 -4.246 1.00 86.12 205 ILE A N 1
ATOM 1582 C CA . ILE A 1 205 ? 0.094 5.355 -4.154 1.00 86.12 205 ILE A CA 1
ATOM 1583 C C . ILE A 1 205 ? -1.204 4.737 -3.610 1.00 86.12 205 ILE A C 1
ATOM 1585 O O . ILE A 1 205 ? -1.691 5.214 -2.574 1.00 86.12 205 ILE A O 1
ATOM 1589 N N . PRO A 1 206 ? -1.779 3.678 -4.225 1.00 87.88 206 PRO A N 1
ATOM 1590 C CA . PRO A 1 206 ? -3.001 3.067 -3.710 1.00 87.88 206 PRO A CA 1
ATOM 1591 C C . PRO A 1 206 ? -2.814 2.496 -2.300 1.00 87.88 206 PRO A C 1
ATOM 1593 O O . PRO A 1 206 ? -3.732 2.608 -1.485 1.00 87.88 206 PRO A O 1
ATOM 1596 N N . LEU A 1 207 ? -1.625 1.979 -1.958 1.00 84.62 207 LEU A N 1
ATOM 1597 C CA . LEU A 1 207 ? -1.312 1.523 -0.598 1.00 84.62 207 LEU A CA 1
ATOM 1598 C C . LEU A 1 207 ? -1.395 2.670 0.420 1.00 84.62 207 LEU A C 1
ATOM 1600 O O . LEU A 1 207 ? -2.062 2.541 1.448 1.00 84.62 207 LEU A O 1
ATOM 1604 N N . LYS A 1 208 ? -0.798 3.831 0.1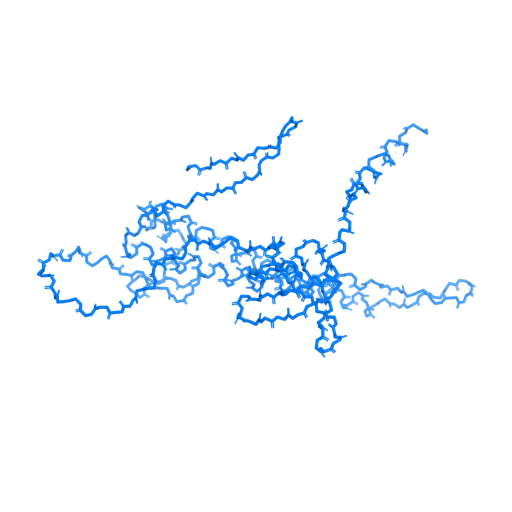23 1.00 84.44 208 LYS A N 1
ATOM 1605 C CA . LYS A 1 208 ? -0.884 5.019 0.991 1.00 84.44 208 LYS A CA 1
ATOM 1606 C C . LYS A 1 208 ? -2.314 5.517 1.166 1.00 84.44 208 LYS A C 1
ATOM 1608 O O . LYS A 1 208 ? -2.733 5.826 2.285 1.00 84.44 208 LYS A O 1
ATOM 1613 N N . VAL A 1 209 ? -3.068 5.592 0.071 1.00 89.19 209 VAL A N 1
ATOM 1614 C CA . VAL A 1 209 ? -4.467 6.035 0.097 1.00 89.19 209 VAL A CA 1
ATOM 1615 C C . VAL A 1 209 ? -5.320 5.065 0.916 1.00 89.19 209 VAL A C 1
ATOM 1617 O O . VAL A 1 209 ? -6.086 5.508 1.773 1.00 89.19 209 VAL A O 1
ATOM 1620 N N . SER A 1 210 ? -5.156 3.757 0.706 1.00 87.62 210 SER A N 1
ATOM 1621 C CA . SER A 1 210 ? -5.850 2.711 1.466 1.00 87.62 210 SER A CA 1
ATOM 1622 C C . SER A 1 210 ? -5.501 2.769 2.955 1.00 87.62 210 SER A C 1
ATOM 1624 O O . SER A 1 210 ? -6.398 2.820 3.797 1.00 87.62 210 SER A O 1
ATOM 1626 N N . GLY A 1 211 ? -4.213 2.892 3.294 1.00 89.44 211 GLY A N 1
ATOM 1627 C CA . GLY A 1 211 ? -3.765 3.044 4.677 1.00 89.44 211 GLY A CA 1
ATOM 1628 C C . GLY A 1 211 ? -4.419 4.240 5.375 1.00 89.44 211 GLY A C 1
ATOM 1629 O O . GLY A 1 211 ? -4.917 4.113 6.493 1.00 89.44 211 GLY A O 1
ATOM 1630 N N . ARG A 1 212 ? -4.512 5.389 4.689 1.00 92.25 212 ARG A N 1
ATOM 1631 C CA . ARG A 1 212 ? -5.183 6.590 5.216 1.00 92.25 212 ARG A CA 1
ATOM 1632 C C . ARG A 1 212 ? -6.676 6.370 5.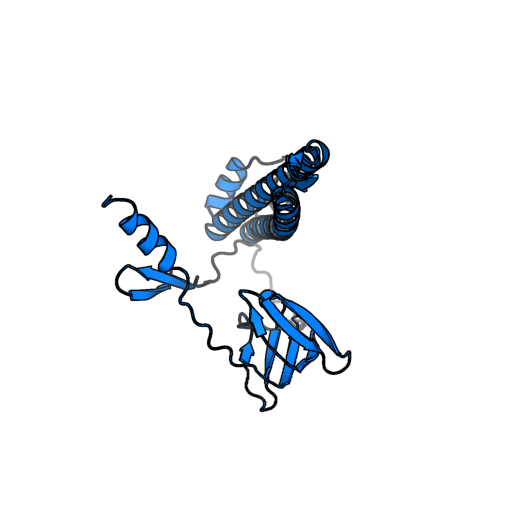440 1.00 92.25 212 ARG A C 1
ATOM 1634 O O . ARG A 1 212 ? -7.194 6.814 6.464 1.00 92.25 212 ARG A O 1
ATOM 1641 N N . LYS A 1 213 ? -7.353 5.714 4.493 1.00 90.94 213 LYS A N 1
ATOM 1642 C CA . LYS A 1 213 ? -8.784 5.396 4.591 1.00 90.94 213 LYS A CA 1
ATOM 1643 C C . LYS A 1 213 ? -9.065 4.501 5.797 1.00 90.94 213 LYS A C 1
ATOM 1645 O O . LYS A 1 213 ? -9.893 4.878 6.614 1.00 90.94 213 LYS A O 1
ATOM 1650 N N . ASN A 1 214 ? -8.304 3.422 5.968 1.00 91.81 214 ASN A N 1
ATOM 1651 C CA . ASN A 1 214 ? -8.471 2.482 7.082 1.00 91.81 214 ASN A CA 1
ATOM 1652 C C . ASN A 1 214 ? -8.271 3.150 8.453 1.00 91.81 214 ASN A C 1
ATOM 1654 O O . ASN A 1 214 ? -9.040 2.911 9.378 1.00 91.81 214 ASN A O 1
ATOM 1658 N N . VAL A 1 215 ? -7.275 4.037 8.591 1.00 93.44 215 VAL A N 1
ATOM 1659 C CA . VAL A 1 215 ? -7.079 4.793 9.843 1.00 93.44 215 VAL A CA 1
ATOM 1660 C C . VAL A 1 215 ? -8.229 5.770 10.084 1.00 93.44 215 VAL A C 1
ATOM 1662 O O . VAL A 1 215 ? -8.713 5.874 11.205 1.00 93.44 215 VAL A O 1
ATOM 1665 N N . LYS A 1 216 ? -8.694 6.485 9.053 1.00 91.94 216 LYS A N 1
ATOM 1666 C CA . LYS A 1 216 ? -9.843 7.393 9.190 1.00 91.94 216 LYS A CA 1
ATOM 1667 C C . LYS A 1 216 ? -11.109 6.632 9.599 1.00 91.94 216 LYS A C 1
ATOM 1669 O O . LYS A 1 216 ? -11.845 7.100 10.463 1.00 91.94 216 LYS A O 1
ATOM 1674 N N . GLU A 1 217 ? -11.335 5.470 8.995 1.00 90.06 217 GLU A N 1
ATOM 1675 C CA . GLU A 1 217 ? -12.448 4.579 9.314 1.00 90.06 217 GLU A CA 1
ATOM 1676 C C . GLU A 1 217 ? -12.369 4.074 10.755 1.00 90.06 217 GLU A C 1
ATOM 1678 O O . GLU A 1 217 ? -13.366 4.143 11.460 1.00 90.06 217 GLU A O 1
ATOM 1683 N N . ALA A 1 218 ? -11.189 3.670 11.232 1.00 91.12 218 ALA A N 1
ATOM 1684 C CA . ALA A 1 218 ? -10.986 3.278 12.626 1.00 91.12 218 ALA A CA 1
ATOM 1685 C C . ALA A 1 218 ? -11.398 4.376 13.617 1.00 91.12 218 ALA A C 1
ATOM 1687 O O . ALA A 1 218 ? -12.099 4.116 14.591 1.00 91.12 218 ALA A O 1
ATOM 1688 N N . ILE A 1 219 ? -10.989 5.618 13.349 1.00 91.44 219 ILE A N 1
ATOM 1689 C CA . ILE A 1 219 ? -11.315 6.764 14.202 1.00 91.44 219 ILE A CA 1
ATOM 1690 C C . ILE A 1 219 ? -12.822 7.043 14.211 1.00 91.44 219 ILE A C 1
ATOM 1692 O O . ILE A 1 219 ? -13.403 7.245 15.274 1.00 91.44 219 ILE A O 1
ATOM 1696 N N . SER A 1 220 ? -13.464 7.007 13.044 1.00 89.06 220 SER A N 1
ATOM 1697 C CA . SER A 1 220 ? -14.915 7.182 12.929 1.00 89.06 220 SER A CA 1
ATOM 1698 C C . SER A 1 220 ? -15.688 6.031 13.584 1.00 89.06 220 SER A C 1
ATOM 1700 O O . SER A 1 220 ? -16.650 6.280 14.302 1.00 89.06 220 SER A O 1
ATOM 1702 N N . ALA A 1 221 ? -15.238 4.784 13.423 1.00 87.69 221 ALA A N 1
ATOM 1703 C CA . ALA A 1 221 ? -15.860 3.624 14.052 1.00 87.69 221 ALA A CA 1
ATOM 1704 C C . ALA A 1 221 ? -15.786 3.681 15.583 1.00 87.69 221 ALA A C 1
ATOM 1706 O O . ALA A 1 221 ? -16.747 3.321 16.256 1.00 87.69 221 ALA A O 1
ATOM 1707 N N . TYR A 1 222 ? -14.677 4.180 16.133 1.00 87.19 222 TYR A N 1
ATOM 1708 C CA . TYR A 1 222 ? -14.551 4.433 17.566 1.00 87.19 222 TYR A CA 1
ATOM 1709 C C . TYR A 1 222 ? -15.527 5.508 18.055 1.00 87.19 222 TYR A C 1
ATOM 1711 O O . TYR A 1 222 ? -16.248 5.277 19.018 1.00 87.19 222 TYR A O 1
ATOM 1719 N N . SER A 1 223 ? -15.596 6.657 17.376 1.00 85.00 223 SER A N 1
ATOM 1720 C CA . SER A 1 223 ? -16.499 7.752 17.762 1.00 85.00 223 SER A CA 1
ATOM 1721 C C . SER A 1 223 ? -17.981 7.394 17.654 1.00 85.00 223 SER A C 1
ATOM 1723 O O . SER A 1 223 ? -18.791 7.909 18.414 1.00 85.00 223 SER A O 1
ATOM 1725 N N . GLU A 1 224 ? -18.336 6.512 16.726 1.00 83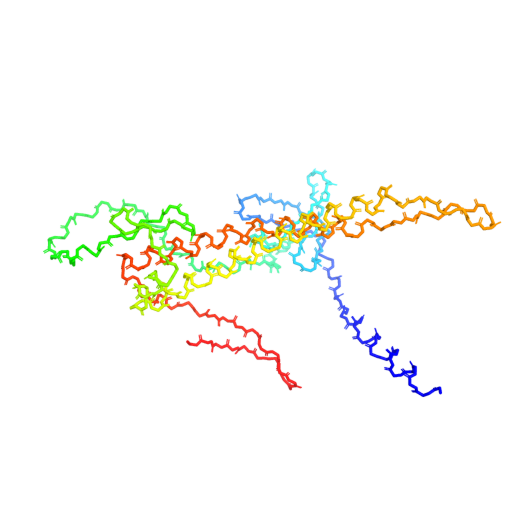.50 224 GLU A N 1
ATOM 1726 C CA . GLU A 1 224 ? -19.717 6.079 16.503 1.00 83.50 224 GLU A CA 1
ATOM 1727 C C . GLU A 1 224 ? -20.073 4.799 17.276 1.00 83.50 224 GLU A C 1
ATOM 1729 O O . GLU A 1 224 ? -21.156 4.255 17.077 1.00 83.50 224 GLU A O 1
ATOM 1734 N N . ASN A 1 225 ? -19.170 4.282 18.125 1.00 77.69 225 ASN A N 1
ATOM 1735 C CA . ASN A 1 225 ? -19.304 2.972 18.776 1.00 77.69 225 ASN A CA 1
ATOM 1736 C C . ASN A 1 225 ? -19.695 1.848 17.793 1.00 77.69 225 ASN A C 1
ATOM 1738 O O . ASN A 1 225 ? -20.387 0.897 18.158 1.00 77.69 225 ASN A O 1
ATOM 1742 N N . ARG A 1 226 ? -19.240 1.937 16.533 1.00 73.25 226 ARG A N 1
ATOM 1743 C CA . ARG A 1 226 ? -19.496 0.910 15.522 1.00 73.25 226 ARG A CA 1
ATOM 1744 C C . ARG A 1 226 ? -18.751 -0.357 15.906 1.00 73.25 226 ARG A C 1
ATOM 1746 O O . ARG A 1 226 ? -17.524 -0.415 15.829 1.00 73.25 226 ARG A O 1
ATOM 1753 N N . THR A 1 227 ? -19.498 -1.366 16.318 1.00 67.69 227 THR A N 1
ATOM 1754 C CA . THR A 1 227 ? -19.019 -2.738 16.462 1.00 67.69 227 THR A CA 1
ATOM 1755 C C . THR A 1 227 ? -18.980 -3.416 15.090 1.00 67.69 227 THR A C 1
ATOM 1757 O O . THR A 1 227 ? -19.434 -2.847 14.095 1.00 67.69 227 THR A O 1
ATOM 1760 N N . TYR A 1 228 ? -18.377 -4.607 14.998 1.00 60.84 228 TYR A N 1
ATOM 1761 C CA . TYR A 1 228 ? -18.308 -5.366 13.748 1.00 60.84 228 TYR A CA 1
ATOM 1762 C C . TYR A 1 228 ? -19.699 -5.494 13.108 1.00 60.84 228 TYR A C 1
ATOM 1764 O O . TYR A 1 228 ? -20.524 -6.288 13.553 1.00 60.84 228 TYR A O 1
ATOM 1772 N N . ALA A 1 229 ? -19.936 -4.781 12.006 1.00 57.72 229 ALA A N 1
ATOM 1773 C CA . ALA A 1 229 ? -20.843 -5.300 10.997 1.00 57.72 229 ALA A CA 1
ATOM 1774 C C . ALA A 1 229 ? -20.132 -6.522 10.408 1.00 57.72 229 ALA A C 1
ATOM 1776 O O . ALA A 1 229 ? -19.030 -6.392 9.871 1.00 57.72 229 ALA A O 1
ATOM 1777 N N . PHE A 1 230 ? -20.714 -7.705 10.598 1.00 55.03 230 PHE A N 1
ATOM 1778 C CA . PHE A 1 230 ? -20.187 -8.978 10.115 1.00 55.03 230 PHE A CA 1
ATOM 1779 C C . PHE A 1 230 ? -19.707 -8.852 8.657 1.00 55.03 230 PHE A C 1
ATOM 1781 O O . PHE A 1 230 ? -20.509 -8.683 7.739 1.00 55.03 230 PHE A O 1
ATOM 1788 N N . LYS A 1 231 ? -18.385 -8.899 8.449 1.00 54.59 231 LYS A N 1
ATOM 1789 C CA . LYS A 1 231 ? -17.744 -8.907 7.127 1.00 54.59 231 LYS A CA 1
ATOM 1790 C C . LYS A 1 231 ? -17.001 -10.236 6.983 1.00 54.59 231 LYS A C 1
ATOM 1792 O O . LYS A 1 231 ? -15.863 -10.322 7.438 1.00 54.59 231 LYS A O 1
ATOM 1797 N N . PRO A 1 232 ? -17.626 -11.279 6.406 1.00 56.41 232 PRO A N 1
ATOM 1798 C CA . PRO A 1 232 ? -16.966 -12.567 6.240 1.00 56.41 232 PRO A CA 1
ATOM 1799 C C . PRO A 1 232 ? -15.756 -12.409 5.310 1.00 56.41 232 PRO A C 1
ATOM 1801 O O . PRO A 1 232 ? -15.901 -12.027 4.147 1.00 56.41 232 PRO A O 1
ATOM 1804 N N . GLU A 1 233 ? -14.556 -12.687 5.827 1.00 48.66 233 GLU A N 1
ATOM 1805 C CA . GLU A 1 233 ? -13.352 -12.813 5.005 1.00 48.66 233 GLU A CA 1
ATOM 1806 C C . GLU A 1 233 ? -13.286 -14.232 4.438 1.00 48.66 233 GLU A C 1
ATOM 1808 O O . GLU A 1 233 ? -13.016 -15.199 5.152 1.00 48.66 233 GLU A O 1
ATOM 1813 N N . TRP A 1 234 ? -13.513 -14.342 3.133 1.00 62.16 234 TRP A N 1
ATOM 1814 C CA . TRP A 1 234 ? -13.334 -15.578 2.384 1.00 62.16 234 TRP A CA 1
ATOM 1815 C C . TRP A 1 234 ? -11.868 -15.698 1.976 1.00 62.16 234 TRP A C 1
ATOM 1817 O O . TRP A 1 234 ? -11.350 -14.840 1.258 1.00 62.16 234 TRP A O 1
ATOM 1827 N N . ARG A 1 235 ? -11.181 -16.750 2.426 1.00 60.84 235 ARG A N 1
ATOM 1828 C CA . ARG A 1 235 ? -9.825 -17.060 1.956 1.00 60.84 235 ARG A CA 1
ATOM 1829 C C . ARG A 1 235 ? -9.798 -18.432 1.315 1.00 60.84 235 ARG A C 1
ATOM 1831 O O . ARG A 1 235 ? -10.310 -19.396 1.876 1.00 60.84 235 ARG A O 1
ATOM 1838 N N . VAL A 1 236 ? -9.156 -18.513 0.156 1.00 64.62 236 VAL A N 1
ATOM 1839 C CA . VAL A 1 236 ? -8.797 -19.794 -0.450 1.00 64.62 236 VAL A CA 1
ATOM 1840 C C . VAL A 1 236 ? -7.553 -20.296 0.274 1.00 64.62 236 VAL A C 1
ATOM 1842 O O . VAL A 1 236 ? -6.536 -19.603 0.323 1.00 64.62 236 VAL A O 1
ATOM 1845 N N . VAL A 1 237 ? -7.648 -21.470 0.887 1.00 71.31 237 VAL A N 1
ATOM 1846 C CA . VAL A 1 237 ? -6.544 -22.126 1.586 1.00 71.31 237 VAL A CA 1
ATOM 1847 C C . VAL A 1 237 ? -6.170 -23.362 0.785 1.00 71.31 237 VAL A C 1
ATOM 1849 O O . VAL A 1 237 ? -6.974 -24.278 0.641 1.00 71.31 237 VAL A O 1
ATOM 1852 N N . ALA A 1 238 ? -4.954 -23.383 0.248 1.00 53.72 238 ALA A N 1
ATOM 1853 C CA . ALA A 1 238 ? -4.399 -24.551 -0.422 1.00 53.72 238 ALA A CA 1
ATOM 1854 C C . ALA A 1 238 ? -3.500 -25.312 0.563 1.00 53.72 238 ALA A C 1
ATOM 1856 O O . ALA A 1 238 ? -2.476 -24.787 1.000 1.00 53.72 238 ALA A O 1
ATOM 1857 N N . GLY A 1 239 ? -3.904 -26.525 0.946 1.00 61.69 239 GLY A N 1
ATOM 1858 C CA . GLY A 1 239 ? -3.069 -27.470 1.692 1.00 61.69 239 GLY A CA 1
ATOM 1859 C C . GLY A 1 239 ? -2.475 -28.539 0.772 1.00 61.69 239 GLY A C 1
ATOM 1860 O O . GLY A 1 239 ? -2.922 -28.699 -0.360 1.00 61.69 239 GLY A O 1
ATOM 1861 N N . MET A 1 240 ? -1.512 -29.326 1.273 1.00 45.00 240 MET A N 1
ATOM 1862 C CA . MET A 1 240 ? -0.824 -30.396 0.516 1.00 45.00 240 MET A CA 1
ATOM 1863 C C . MET A 1 240 ? -1.748 -31.486 -0.064 1.00 45.00 240 MET A C 1
ATOM 1865 O O . MET A 1 240 ? -1.286 -32.308 -0.846 1.00 45.00 240 MET A O 1
ATOM 1869 N N . SER A 1 241 ? -3.027 -31.518 0.320 1.00 53.06 241 SER A N 1
ATOM 1870 C CA . SER A 1 241 ? -3.996 -32.523 -0.128 1.00 53.06 241 SER A CA 1
ATOM 1871 C C . SER A 1 241 ? -5.198 -31.926 -0.870 1.00 53.06 241 SER A C 1
ATOM 1873 O O . SER A 1 241 ? -5.691 -32.569 -1.790 1.00 53.06 241 SER A O 1
ATOM 1875 N N . GLN A 1 242 ? -5.669 -30.713 -0.539 1.00 48.97 242 GLN A N 1
ATOM 1876 C CA . GLN A 1 242 ? -6.850 -30.098 -1.172 1.00 48.97 242 GLN A CA 1
ATOM 1877 C C . GLN A 1 242 ? -6.823 -28.562 -1.066 1.00 48.97 242 GLN A C 1
ATOM 1879 O O . GLN A 1 242 ? -6.268 -28.001 -0.115 1.00 48.97 242 GLN A O 1
ATOM 1884 N N . ALA A 1 243 ? -7.464 -27.889 -2.027 1.00 68.81 243 ALA A N 1
ATOM 1885 C CA . ALA A 1 243 ? -7.835 -26.480 -1.928 1.00 68.81 243 ALA A CA 1
ATOM 1886 C C . ALA A 1 243 ? -9.228 -26.368 -1.289 1.00 68.81 243 ALA A C 1
ATOM 1888 O O . ALA A 1 243 ? -10.182 -26.976 -1.769 1.00 68.81 243 ALA A O 1
ATOM 1889 N N . GLY A 1 244 ? -9.342 -25.609 -0.202 1.00 76.50 244 GLY A N 1
ATOM 1890 C CA . GLY A 1 244 ? -10.593 -25.358 0.510 1.00 76.50 244 GLY A CA 1
ATOM 1891 C C . GLY A 1 244 ? -10.868 -23.866 0.671 1.00 76.50 244 GLY A C 1
ATOM 1892 O O . GLY A 1 244 ? -9.982 -23.025 0.512 1.00 76.50 244 GLY A O 1
ATOM 1893 N N . ILE A 1 245 ? -12.110 -23.529 1.009 1.00 69.62 245 ILE A N 1
ATOM 1894 C CA . ILE A 1 245 ? -12.506 -22.169 1.375 1.00 69.62 245 ILE A CA 1
ATOM 1895 C C . ILE A 1 245 ? -12.567 -22.115 2.901 1.00 69.62 245 ILE A C 1
ATOM 1897 O O . ILE A 1 245 ? -13.359 -22.827 3.513 1.00 69.62 245 ILE A O 1
ATOM 1901 N N . ALA A 1 246 ? -11.726 -21.289 3.519 1.00 67.12 246 ALA A N 1
ATOM 1902 C CA . ALA A 1 246 ? -11.779 -21.051 4.953 1.00 67.12 246 ALA A CA 1
ATOM 1903 C C . ALA A 1 246 ? -12.594 -19.790 5.236 1.00 67.12 246 ALA A C 1
ATOM 1905 O O . ALA A 1 246 ? -12.307 -18.715 4.696 1.00 67.12 246 ALA A O 1
ATOM 1906 N N . LEU A 1 247 ? -13.586 -19.935 6.114 1.00 50.94 247 LEU A N 1
ATOM 1907 C CA . LEU A 1 247 ? -14.261 -18.816 6.752 1.00 50.94 247 LEU A CA 1
ATOM 1908 C C . LEU A 1 247 ? -13.536 -18.522 8.064 1.00 50.94 247 LEU A C 1
ATOM 1910 O O . LEU A 1 247 ? -13.355 -19.422 8.885 1.00 50.94 247 LEU A O 1
ATOM 1914 N N . ARG A 1 248 ? -13.107 -17.277 8.261 1.00 56.22 248 ARG A N 1
ATOM 1915 C CA . ARG A 1 248 ? -12.539 -16.844 9.538 1.00 56.22 248 ARG A CA 1
ATOM 1916 C C . ARG A 1 248 ? -13.568 -16.004 10.286 1.00 56.22 248 ARG A C 1
ATOM 1918 O O . ARG A 1 248 ? -14.090 -15.047 9.716 1.00 56.22 248 ARG A O 1
ATOM 1925 N N . PHE A 1 249 ? -13.847 -16.413 11.522 1.00 59.06 249 PHE A N 1
ATOM 1926 C CA . PHE A 1 249 ? -14.697 -15.710 12.483 1.00 59.06 249 PHE A CA 1
ATOM 1927 C C . PHE A 1 249 ? -13.885 -14.668 13.256 1.00 59.06 249 PHE A C 1
ATOM 1929 O O . PHE A 1 249 ? -12.692 -14.950 13.535 1.00 59.06 249 PHE A O 1
#